Protein AF-A0AB34FB40-F1 (afdb_monomer)

Nearest PDB structures (foldseek):
  7teo-assembly1_Q  TM=1.338E-01  e=1.114E+00  Saccharomyces cerevisiae S288C
  7tej-assembly1_R  TM=1.436E-01  e=2.147E+00  Saccharomyces cerevisiae S288C

Secondary structure (DSSP, 8-state):
------EEESB-SS-EEEEEESSS--PPBTTSTT-S--SB--BTTEE--GGG-GGG--S--SEEEEESSHHHHHHHHH---TTEEEEEEPTTPBPPTTEEEEEEETTEEEEEESS-EEHHHHHHHHHHHHHHH-EEEEHHHHHHHHTS--EE-TTTS-EEEE-TTSPEEEE-HHHHHHHHTTS-----------------SSTTSSSSTTSS--

Foldseek 3Di:
DAQQWPDKDQFAQFKKKAKDQALFFQFAEPVPPPDPDGQAHDDVQKQAQLVVDRVRRGDSAAGKIFHDDDVVLVCLVPPDDPRMKMWIFGHGGGHDCQWMWIDGDDRIIGIHGNHMDGSVVRRVSVSVSSVVGTDIDRSVRCCVCRVVPWDADPPQRKTWDADPVRDIDIGDPVVVVVVCVVPDDDDDDPDPDDDDDDDDDDPPPVVPVVPPDD

Solvent-accessible surface area (backbone atoms only — not comparable to full-atom values): 12799 Å² total; per-residue (Å²): 129,84,54,59,73,74,44,77,36,62,39,33,93,45,46,32,36,28,80,38,68,51,85,63,51,77,77,35,45,53,74,51,88,85,58,98,68,57,25,28,60,46,59,97,60,29,33,68,28,45,80,80,42,76,94,74,36,62,69,61,56,34,50,64,28,27,43,89,48,73,70,45,54,51,44,66,73,68,61,84,63,95,55,41,30,38,36,39,32,49,50,68,44,72,50,57,87,59,37,32,37,32,35,37,54,99,66,41,30,28,48,21,45,53,43,75,40,38,59,68,54,50,25,50,51,52,26,53,48,45,70,74,60,30,52,79,28,47,60,67,58,42,43,42,37,77,70,72,60,36,41,77,42,95,87,76,71,27,31,35,38,74,46,97,87,69,49,77,47,78,45,52,59,73,64,51,53,66,66,47,58,81,61,75,88,80,88,87,81,95,77,87,77,86,80,92,84,85,91,78,87,75,79,70,70,72,67,58,69,79,73,78,78,127

Mean predicted aligned error: 10.18 Å

pLDDT: mean 83.54, std 22.14, range [31.81, 98.75]

Structure (mmCIF, N/CA/C/O backbone):
data_AF-A0AB34FB40-F1
#
_entry.id   AF-A0AB34FB40-F1
#
loop_
_atom_site.group_PDB
_atom_site.id
_atom_site.type_symbol
_atom_site.label_atom_id
_atom_site.label_alt_id
_atom_site.label_comp_id
_atom_site.label_asym_id
_atom_site.label_entity_id
_atom_site.label_seq_id
_atom_site.pdbx_PDB_ins_code
_atom_site.Cartn_x
_atom_site.Cartn_y
_atom_site.Cartn_z
_atom_site.occupancy
_atom_site.B_iso_or_equiv
_atom_site.auth_seq_id
_atom_site.auth_comp_id
_atom_site.auth_asym_id
_atom_site.auth_atom_id
_atom_site.pdbx_PDB_model_num
ATOM 1 N N . MET A 1 1 ? -22.808 10.815 4.811 1.00 45.97 1 MET A N 1
ATOM 2 C CA . MET A 1 1 ? -23.276 9.626 4.068 1.00 45.97 1 MET A CA 1
ATOM 3 C C . MET A 1 1 ? -22.637 8.413 4.722 1.00 45.97 1 MET A C 1
ATOM 5 O O . MET A 1 1 ? -21.447 8.483 4.997 1.00 45.97 1 MET A O 1
ATOM 9 N N . SER A 1 2 ? -23.404 7.374 5.062 1.00 54.94 2 SER A N 1
ATOM 10 C CA . SER A 1 2 ? -22.843 6.130 5.612 1.00 54.94 2 SER A CA 1
ATOM 11 C C . SER A 1 2 ? -21.917 5.511 4.558 1.00 54.94 2 SER A C 1
ATOM 13 O O . SER A 1 2 ? -22.333 5.339 3.412 1.00 54.94 2 SER A O 1
ATOM 15 N N . SER A 1 3 ? -20.649 5.274 4.911 1.00 62.50 3 SER A N 1
ATOM 16 C CA . SER A 1 3 ? -19.718 4.543 4.046 1.00 62.50 3 SER A CA 1
ATOM 17 C C . SER A 1 3 ? -20.267 3.129 3.886 1.00 62.50 3 SER A C 1
ATOM 19 O O . SER A 1 3 ? -20.359 2.391 4.864 1.00 62.50 3 SER A O 1
ATOM 21 N N . ARG A 1 4 ? -20.712 2.771 2.681 1.00 75.12 4 ARG A N 1
ATOM 22 C CA . ARG A 1 4 ? -21.225 1.431 2.389 1.00 75.12 4 ARG A CA 1
ATOM 23 C C . ARG A 1 4 ? -20.051 0.561 1.980 1.00 75.12 4 ARG A C 1
ATOM 25 O O . ARG A 1 4 ? -19.483 0.827 0.941 1.00 75.12 4 ARG A O 1
ATOM 32 N N . MET A 1 5 ? -19.743 -0.484 2.740 1.00 88.88 5 MET A N 1
ATOM 33 C CA . MET A 1 5 ? -18.771 -1.504 2.337 1.00 88.88 5 MET A CA 1
ATOM 34 C C . MET A 1 5 ? -19.267 -2.262 1.092 1.00 88.88 5 MET A C 1
ATOM 36 O O . MET A 1 5 ? -20.357 -2.838 1.114 1.00 88.88 5 MET A O 1
ATOM 40 N N . LEU A 1 6 ? -18.470 -2.267 0.021 1.00 92.94 6 LEU A N 1
ATOM 41 C CA . LEU A 1 6 ? -18.726 -3.009 -1.220 1.00 92.94 6 LEU A CA 1
ATOM 42 C C . LEU A 1 6 ? -18.283 -4.473 -1.127 1.00 92.94 6 LEU A C 1
ATOM 44 O O . LEU A 1 6 ? -18.927 -5.343 -1.708 1.00 92.94 6 LEU A O 1
ATOM 48 N N . GLY A 1 7 ? -17.217 -4.756 -0.376 1.00 94.69 7 GLY A N 1
ATOM 49 C CA . GLY A 1 7 ? -16.679 -6.106 -0.245 1.00 94.69 7 GLY A CA 1
ATOM 50 C C . GLY A 1 7 ? -15.688 -6.254 0.903 1.00 94.69 7 GLY A C 1
ATOM 51 O O . GLY A 1 7 ? -15.153 -5.269 1.413 1.00 94.69 7 GLY A O 1
ATOM 52 N N . ARG A 1 8 ? -15.446 -7.507 1.298 1.00 96.12 8 ARG A N 1
ATOM 53 C CA . ARG A 1 8 ? -14.458 -7.893 2.311 1.00 96.12 8 ARG A CA 1
ATOM 54 C C . ARG A 1 8 ? -13.622 -9.058 1.797 1.00 96.12 8 ARG A C 1
ATOM 56 O O . ARG A 1 8 ? -14.175 -9.982 1.203 1.00 96.12 8 ARG A O 1
ATOM 63 N N . PHE A 1 9 ? -12.323 -9.024 2.053 1.00 98.00 9 PHE A N 1
ATOM 64 C CA . PHE A 1 9 ? -11.376 -9.985 1.502 1.00 98.00 9 PHE A CA 1
ATOM 65 C C . PHE A 1 9 ? -10.353 -10.407 2.559 1.00 98.00 9 PHE A C 1
ATOM 67 O O . PHE A 1 9 ? -9.908 -9.592 3.368 1.00 98.00 9 PHE A O 1
ATOM 74 N N . SER A 1 10 ? -9.973 -11.685 2.523 1.00 98.12 10 SER A N 1
ATOM 75 C CA . SER A 1 10 ? -8.849 -12.264 3.278 1.00 98.12 10 SER A CA 1
ATOM 76 C C . SER A 1 10 ? -7.549 -12.317 2.461 1.00 98.12 10 SER A C 1
ATOM 78 O O . SER A 1 10 ? -6.547 -12.862 2.910 1.00 98.12 10 SER A O 1
ATOM 80 N N . HIS A 1 11 ? -7.565 -11.767 1.248 1.00 98.50 11 HIS A N 1
ATOM 81 C CA . HIS A 1 11 ? -6.418 -11.613 0.357 1.00 98.50 11 HIS A CA 1
ATOM 82 C C . HIS A 1 11 ? -6.581 -10.329 -0.466 1.00 98.50 11 HIS A C 1
ATOM 84 O O . HIS A 1 11 ? -7.681 -9.780 -0.551 1.00 98.50 11 HIS A O 1
ATOM 90 N N . CYS A 1 12 ? -5.509 -9.839 -1.084 1.00 98.44 12 CYS A N 1
ATOM 91 C CA . CYS A 1 12 ? -5.584 -8.706 -2.004 1.00 98.44 12 CYS A CA 1
ATOM 92 C C . CYS A 1 12 ? -6.218 -9.142 -3.342 1.00 98.44 12 CYS A C 1
ATOM 94 O O . CYS A 1 12 ? -5.629 -9.971 -4.031 1.00 98.44 12 CYS A O 1
ATOM 96 N N . PRO A 1 13 ? -7.389 -8.609 -3.745 1.00 98.19 13 PRO A N 1
ATOM 97 C CA . PRO A 1 13 ? -8.064 -9.014 -4.986 1.00 98.19 13 PRO A CA 1
ATOM 98 C C . PRO A 1 13 ? -7.415 -8.429 -6.248 1.00 98.19 13 PRO A C 1
ATOM 100 O O . PRO A 1 13 ? -7.783 -8.783 -7.358 1.00 98.19 13 PRO A O 1
ATOM 103 N N . THR A 1 14 ? -6.501 -7.479 -6.078 1.00 98.31 14 THR A N 1
ATOM 104 C CA . THR A 1 14 ? -5.689 -6.863 -7.127 1.00 98.31 14 THR A CA 1
ATOM 105 C C . THR A 1 14 ? -4.441 -6.271 -6.471 1.00 98.31 14 THR A C 1
ATOM 107 O O . THR A 1 14 ? -4.366 -6.211 -5.239 1.00 98.31 14 THR A O 1
ATOM 110 N N . THR A 1 15 ? -3.471 -5.813 -7.261 1.00 98.56 15 THR A N 1
ATOM 111 C CA . THR A 1 15 ? -2.315 -5.087 -6.725 1.00 98.56 15 THR A CA 1
ATOM 112 C C . THR A 1 15 ? -2.772 -3.751 -6.146 1.00 98.56 15 THR A C 1
ATOM 114 O O . THR A 1 15 ? -3.381 -2.934 -6.840 1.00 98.56 15 THR A O 1
ATOM 117 N N . LEU A 1 16 ? -2.467 -3.515 -4.872 1.00 98.75 16 LEU A N 1
ATOM 118 C CA . LEU A 1 16 ? -2.896 -2.327 -4.141 1.00 98.75 16 LEU A CA 1
ATOM 119 C C . LEU A 1 16 ? -1.704 -1.527 -3.629 1.00 98.75 16 LEU A C 1
ATOM 121 O O . LEU A 1 16 ? -0.726 -2.074 -3.128 1.00 98.75 16 LEU A O 1
ATOM 125 N N . PHE A 1 17 ? -1.828 -0.208 -3.686 1.00 98.62 17 PHE A N 1
ATOM 126 C CA . PHE A 1 17 ? -0.795 0.735 -3.303 1.00 98.62 17 PHE A CA 1
ATOM 127 C C . PHE A 1 17 ? -1.200 1.545 -2.079 1.00 98.62 17 PHE A C 1
ATOM 129 O O . PHE A 1 17 ? -2.326 2.037 -1.981 1.00 98.62 17 PHE A O 1
ATOM 136 N N . ARG A 1 18 ? -0.255 1.731 -1.159 1.00 98.00 18 ARG A N 1
ATOM 137 C CA . ARG A 1 18 ? -0.381 2.623 -0.006 1.00 98.00 18 ARG A CA 1
ATOM 138 C C . ARG A 1 18 ? 0.733 3.654 -0.017 1.00 98.00 18 ARG A C 1
ATOM 140 O O . ARG A 1 18 ? 1.906 3.298 -0.043 1.00 98.00 18 ARG A O 1
ATOM 147 N N . LEU A 1 19 ? 0.364 4.923 0.111 1.00 97.31 19 LEU A N 1
ATOM 148 C CA . LEU A 1 19 ? 1.321 5.995 0.363 1.00 97.31 19 LEU A CA 1
ATOM 149 C C . LEU A 1 19 ? 1.583 6.108 1.864 1.00 97.31 19 LEU A C 1
ATOM 151 O O . LEU A 1 19 ? 0.656 6.032 2.677 1.00 97.31 19 LEU A O 1
ATOM 155 N N . ASN A 1 20 ? 2.841 6.308 2.237 1.00 95.44 20 ASN A N 1
ATOM 156 C CA . ASN A 1 20 ? 3.232 6.513 3.624 1.00 95.44 20 ASN A CA 1
ATOM 157 C C . ASN A 1 20 ? 4.452 7.439 3.709 1.00 95.44 20 ASN A C 1
ATOM 159 O O . ASN A 1 20 ? 5.321 7.387 2.848 1.00 95.44 20 ASN A O 1
ATOM 163 N N . ASN A 1 21 ? 4.538 8.249 4.767 1.00 93.56 21 ASN A N 1
ATOM 164 C CA . ASN A 1 21 ? 5.764 8.984 5.089 1.00 93.56 21 ASN A CA 1
ATOM 165 C C . ASN A 1 21 ? 6.642 8.121 5.997 1.00 93.56 21 ASN A C 1
ATOM 167 O O . ASN A 1 21 ? 6.263 7.821 7.135 1.00 93.56 21 ASN A O 1
ATOM 171 N N . GLY A 1 22 ? 7.803 7.718 5.485 1.00 94.44 22 GLY A N 1
ATOM 172 C CA . GLY A 1 22 ? 8.699 6.774 6.139 1.00 94.44 22 GLY A CA 1
ATOM 173 C C . GLY A 1 22 ? 8.191 5.328 6.113 1.00 94.44 22 GLY A C 1
ATOM 174 O O . GLY A 1 22 ? 7.172 4.990 5.508 1.00 94.44 22 GLY A O 1
ATOM 175 N N . THR A 1 23 ? 8.929 4.435 6.768 1.00 95.69 23 THR A N 1
ATOM 176 C CA . THR A 1 23 ? 8.693 2.983 6.681 1.00 95.69 23 THR A CA 1
ATOM 177 C C . THR A 1 23 ? 7.651 2.454 7.660 1.00 95.69 23 THR A C 1
ATOM 179 O O . THR A 1 23 ? 7.044 1.419 7.408 1.00 95.69 23 THR A O 1
ATOM 182 N N . LYS A 1 24 ? 7.428 3.150 8.778 1.00 97.00 24 LYS A N 1
ATOM 183 C CA . LYS A 1 24 ? 6.466 2.735 9.806 1.00 97.00 24 LYS A CA 1
ATOM 184 C C . LYS A 1 24 ? 5.078 3.260 9.475 1.00 97.00 24 LYS A C 1
ATOM 186 O O . LYS A 1 24 ? 4.908 4.463 9.257 1.00 97.00 24 LYS A O 1
ATOM 191 N N . ILE A 1 25 ? 4.079 2.387 9.514 1.00 96.94 25 ILE A N 1
ATOM 192 C CA . ILE A 1 25 ? 2.685 2.795 9.363 1.00 96.94 2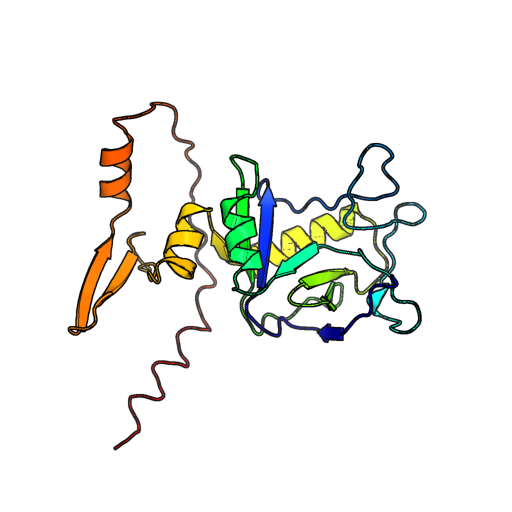5 ILE A CA 1
ATOM 193 C C . ILE A 1 25 ? 2.224 3.475 10.654 1.00 96.94 25 ILE A C 1
ATOM 195 O O . ILE A 1 25 ? 2.387 2.941 11.750 1.00 96.94 25 ILE A O 1
ATOM 199 N N . LYS A 1 26 ? 1.672 4.686 10.521 1.00 95.56 26 LYS A N 1
ATOM 200 C CA . LYS A 1 26 ? 1.139 5.479 11.637 1.00 95.56 26 LYS A CA 1
ATOM 201 C C . LYS A 1 26 ? -0.254 5.987 11.296 1.00 95.56 26 LYS A C 1
ATOM 203 O O . LYS A 1 26 ? -0.404 7.044 10.685 1.00 95.56 26 LYS A O 1
ATOM 208 N N . LEU A 1 27 ? -1.263 5.230 11.700 1.00 95.38 27 LEU A N 1
ATOM 209 C CA . LEU A 1 27 ? -2.658 5.625 11.603 1.00 95.38 27 LEU A CA 1
ATOM 210 C C . LEU A 1 27 ? -2.971 6.762 12.575 1.00 95.38 27 LEU A C 1
ATOM 212 O O . LEU A 1 27 ? -2.469 6.821 13.701 1.00 95.38 27 LEU A O 1
ATOM 216 N N . ARG A 1 28 ? -3.818 7.674 12.112 1.00 94.06 28 ARG A N 1
ATOM 217 C CA . ARG A 1 28 ? -4.333 8.814 12.862 1.00 94.06 28 ARG A CA 1
ATOM 218 C C . ARG A 1 28 ? -5.620 8.406 13.553 1.00 94.06 28 ARG A C 1
ATOM 220 O O . ARG A 1 28 ? -6.591 8.060 12.887 1.00 94.06 28 ARG A O 1
ATOM 227 N N . ASP A 1 29 ? -5.628 8.482 14.871 1.00 94.38 29 ASP A N 1
ATOM 228 C CA . ASP A 1 29 ? -6.824 8.232 15.665 1.00 94.38 29 ASP A CA 1
ATOM 229 C C . ASP A 1 29 ? -7.641 9.517 15.840 1.00 94.38 29 ASP A C 1
ATOM 231 O O . ASP A 1 29 ? -7.090 10.548 16.230 1.00 94.38 29 ASP A O 1
ATOM 235 N N . LEU A 1 30 ? -8.948 9.447 15.582 1.00 92.44 30 LEU A N 1
ATOM 236 C CA . LEU A 1 30 ? -9.890 10.542 15.817 1.00 92.44 30 LEU A CA 1
ATOM 237 C C . LEU A 1 30 ? -9.912 10.987 17.284 1.00 92.44 30 LEU A C 1
ATOM 239 O O . LEU A 1 30 ? -10.081 12.173 17.564 1.00 92.44 30 LEU A O 1
ATOM 243 N N . ALA A 1 31 ? -9.719 10.060 18.228 1.00 88.62 31 ALA A N 1
ATOM 244 C CA . ALA A 1 31 ? -9.704 10.391 19.652 1.00 88.62 31 ALA A CA 1
ATOM 245 C C . ALA A 1 31 ? -8.538 11.334 20.027 1.00 88.62 31 ALA A C 1
ATOM 247 O O . ALA A 1 31 ? -8.599 12.043 21.038 1.00 88.62 31 ALA A O 1
ATOM 248 N N . ALA A 1 32 ? -7.487 11.405 19.200 1.00 85.06 32 ALA A N 1
ATOM 249 C CA . ALA A 1 32 ? -6.408 12.366 19.365 1.00 85.06 32 ALA A CA 1
ATOM 250 C C . ALA A 1 32 ? -6.851 13.755 18.863 1.00 85.06 32 ALA A C 1
ATOM 252 O O . ALA A 1 32 ? -6.841 14.038 17.667 1.00 85.06 32 ALA A O 1
ATOM 253 N N . LYS A 1 33 ? -7.189 14.651 19.802 1.00 67.12 33 LYS A N 1
ATOM 254 C CA . LYS A 1 33 ? -7.816 15.986 19.624 1.00 67.12 33 LYS A CA 1
ATOM 255 C C . LYS A 1 33 ? -7.149 16.988 18.652 1.00 67.12 33 LYS A C 1
ATOM 257 O O . LYS A 1 33 ? -7.616 18.115 18.543 1.00 67.12 33 LYS A O 1
ATOM 262 N N . ALA A 1 34 ? -6.064 16.635 17.968 1.00 70.50 34 ALA A N 1
ATOM 263 C CA . ALA A 1 34 ? -5.216 17.567 17.222 1.00 70.50 34 ALA A CA 1
ATOM 264 C C . ALA A 1 34 ? -5.338 17.485 15.688 1.00 70.50 34 ALA A C 1
ATOM 266 O O . ALA A 1 34 ? -4.573 18.159 14.997 1.00 70.50 34 ALA A O 1
ATOM 267 N N . ARG A 1 35 ? -6.218 16.647 15.116 1.00 69.94 35 ARG A N 1
ATOM 268 C CA . ARG A 1 35 ? -6.241 16.416 13.657 1.00 69.94 35 ARG A CA 1
ATOM 269 C C . ARG A 1 35 ? -7.642 16.520 13.062 1.00 69.94 35 ARG A C 1
ATOM 271 O O . ARG A 1 35 ? -8.574 15.889 13.536 1.00 69.94 35 ARG A O 1
ATOM 278 N N . SER A 1 36 ? -7.756 17.275 11.968 1.00 76.75 36 SER A N 1
ATOM 279 C CA . SER A 1 36 ? -8.979 17.388 11.157 1.00 76.75 36 SER A CA 1
ATOM 280 C C . SER A 1 36 ? -9.243 16.160 10.276 1.00 76.75 36 SER A C 1
ATOM 282 O O . SER A 1 36 ? -10.322 16.027 9.710 1.00 76.75 36 SER A O 1
ATOM 284 N N . SER A 1 37 ? -8.263 15.263 10.148 1.00 87.69 37 SER A N 1
ATOM 285 C CA . SER A 1 37 ? -8.347 14.028 9.367 1.00 87.69 37 SER A CA 1
ATOM 286 C C . SER A 1 37 ? -7.797 12.851 10.167 1.00 87.69 37 SER A C 1
ATOM 288 O O . SER A 1 37 ? -6.785 12.975 10.865 1.00 87.69 37 SER A O 1
ATOM 290 N N . TYR A 1 38 ? -8.471 11.713 10.049 1.00 92.81 38 TYR A N 1
ATOM 291 C CA . TYR A 1 38 ? -8.212 10.502 10.817 1.00 92.81 38 TYR A CA 1
ATOM 292 C C . TYR A 1 38 ? -8.368 9.263 9.928 1.00 92.81 38 TYR A C 1
ATOM 294 O O . TYR A 1 38 ? -9.029 9.317 8.893 1.00 92.81 38 TYR A O 1
ATOM 302 N N . ASP A 1 39 ? -7.731 8.167 10.330 1.00 94.75 39 ASP A N 1
ATOM 303 C CA . ASP A 1 39 ? -7.757 6.874 9.637 1.00 94.75 39 ASP A CA 1
ATOM 304 C C . ASP A 1 39 ? -8.554 5.826 10.430 1.00 94.75 39 ASP A C 1
ATOM 306 O O . ASP A 1 39 ? -9.114 4.894 9.856 1.00 94.75 39 ASP A O 1
ATOM 310 N N . VAL A 1 40 ? -8.609 5.980 11.757 1.00 95.56 40 VAL A N 1
ATOM 311 C CA . VAL A 1 40 ? -9.338 5.106 12.683 1.00 95.56 40 VAL A CA 1
ATOM 312 C C . VAL A 1 40 ? -10.049 5.929 13.748 1.00 95.56 40 VAL A C 1
ATOM 314 O O . VAL A 1 40 ? -9.663 7.059 14.049 1.00 95.56 40 VAL A O 1
ATOM 317 N N . GLN A 1 41 ? -11.073 5.334 14.346 1.00 94.06 41 GLN A N 1
ATOM 318 C CA . GLN A 1 41 ? -11.733 5.856 15.534 1.00 94.06 41 GLN A CA 1
ATOM 319 C C . GLN A 1 41 ? -11.637 4.794 16.619 1.00 94.06 41 GLN A C 1
ATOM 321 O O . GLN A 1 41 ? -12.303 3.760 16.515 1.00 94.06 41 GLN A O 1
ATOM 326 N N . SER A 1 42 ? -10.797 5.043 17.624 1.00 94.38 42 SER A N 1
ATOM 327 C CA . SER A 1 42 ? -10.700 4.154 18.774 1.00 94.38 42 SER A CA 1
ATOM 328 C C . SER A 1 42 ? -11.755 4.469 19.837 1.00 94.38 42 SER A C 1
ATOM 330 O O . SER A 1 42 ? -12.177 5.613 20.019 1.00 94.38 42 SER A O 1
ATOM 332 N N . GLU A 1 43 ? -12.161 3.434 20.563 1.00 93.94 43 GLU A N 1
ATOM 333 C CA . GLU A 1 43 ? -12.996 3.510 21.755 1.00 93.94 43 GLU A CA 1
ATOM 334 C C . GLU A 1 43 ? -12.153 3.013 22.927 1.00 93.94 43 GLU A C 1
ATOM 336 O O . GLU A 1 43 ? -1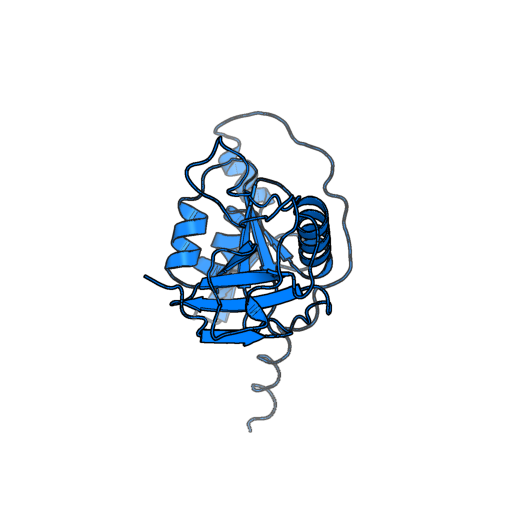1.680 1.877 22.928 1.00 93.94 43 GLU A O 1
ATOM 341 N N . ASN A 1 44 ? -11.885 3.885 23.903 1.00 92.06 44 ASN A N 1
ATOM 342 C CA . ASN A 1 44 ? -10.980 3.589 25.022 1.00 92.06 44 ASN A CA 1
ATOM 343 C C . ASN A 1 44 ? -9.584 3.098 24.571 1.00 92.06 44 ASN A C 1
ATOM 345 O O . ASN A 1 44 ? -8.978 2.242 25.212 1.00 92.06 44 ASN A O 1
ATOM 349 N N . GLY A 1 45 ? -9.072 3.631 23.453 1.00 91.25 45 GLY A N 1
ATOM 350 C CA . GLY A 1 45 ? -7.766 3.267 22.888 1.00 91.25 45 GLY A CA 1
ATOM 351 C C . GLY A 1 45 ? -7.756 1.980 22.053 1.00 91.25 45 GLY A C 1
ATOM 352 O O . GLY A 1 45 ? -6.695 1.585 21.559 1.00 91.25 45 GLY A O 1
ATOM 353 N N . LEU A 1 46 ? -8.915 1.343 21.867 1.00 96.94 46 LEU A N 1
ATOM 354 C CA . LEU A 1 46 ? -9.082 0.109 21.103 1.00 96.94 46 LEU A CA 1
ATOM 355 C C . LEU A 1 46 ? -9.807 0.376 19.785 1.00 96.94 46 LEU A C 1
ATOM 357 O O . LEU A 1 46 ? -10.802 1.094 19.739 1.00 96.94 46 LEU A O 1
ATOM 361 N N . VAL A 1 47 ? -9.317 -0.217 18.703 1.00 97.31 47 VAL A N 1
ATOM 362 C CA . VAL A 1 47 ? -9.969 -0.199 17.393 1.00 97.31 47 VAL A CA 1
ATOM 363 C C . VAL A 1 47 ? -10.801 -1.467 17.260 1.00 97.31 47 VAL A C 1
ATOM 365 O O . VAL A 1 47 ? -10.285 -2.579 17.392 1.00 97.31 47 VAL A O 1
ATOM 368 N N . LEU A 1 48 ? -12.098 -1.295 17.013 1.00 97.38 48 LEU A N 1
ATOM 369 C CA . LEU A 1 48 ? -13.032 -2.400 16.823 1.00 97.38 48 LEU A CA 1
ATOM 370 C C . LEU A 1 48 ? -12.991 -2.912 15.370 1.00 97.38 48 LEU A C 1
ATOM 372 O O . LEU A 1 48 ? -12.807 -2.116 14.441 1.00 97.38 48 LEU A O 1
ATOM 376 N N . PRO A 1 49 ? -13.220 -4.216 15.131 1.00 97.00 49 PRO A N 1
ATOM 377 C CA . PRO A 1 49 ? -13.227 -4.798 13.791 1.00 97.00 49 PRO A CA 1
ATOM 378 C C . PRO A 1 49 ? -14.569 -4.545 13.081 1.00 97.00 49 PRO A C 1
ATOM 380 O O . PRO A 1 49 ? -15.367 -5.452 12.839 1.00 97.00 49 PRO A O 1
ATOM 383 N N . LYS A 1 50 ? -14.845 -3.275 12.757 1.00 95.44 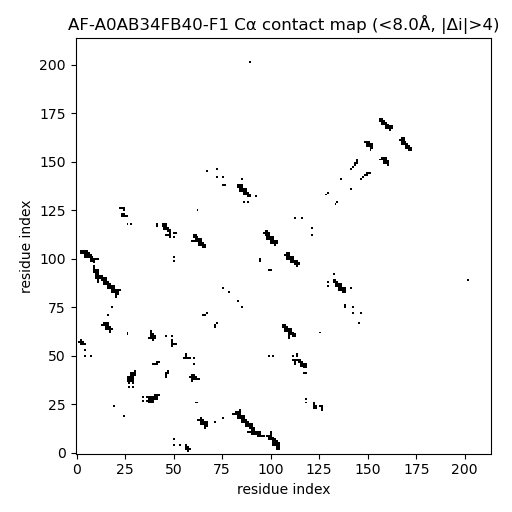50 LYS A N 1
ATOM 384 C CA . LYS A 1 50 ? -16.148 -2.808 12.241 1.00 95.44 50 LYS A CA 1
ATOM 385 C C . LYS A 1 50 ? -16.589 -3.525 10.958 1.00 95.44 50 LYS A C 1
ATOM 387 O O . LYS A 1 50 ? -17.784 -3.680 10.725 1.00 95.44 50 LYS A O 1
ATOM 392 N N . ALA A 1 51 ? -15.638 -3.993 10.150 1.00 95.00 51 ALA A N 1
ATOM 393 C CA . ALA A 1 51 ? -15.877 -4.720 8.903 1.00 95.00 51 ALA A CA 1
ATOM 394 C C . ALA A 1 51 ? -16.549 -6.095 9.080 1.00 95.00 51 ALA A C 1
ATOM 396 O O . ALA A 1 51 ? -17.084 -6.648 8.118 1.00 95.00 51 ALA A O 1
ATOM 397 N N . LEU A 1 52 ? -16.547 -6.660 10.294 1.00 94.62 52 LEU A N 1
ATOM 398 C CA . LEU A 1 52 ? -17.170 -7.962 10.548 1.00 94.62 52 LEU A CA 1
ATOM 399 C C . LEU A 1 52 ? -18.699 -7.917 10.485 1.00 94.62 52 LEU A C 1
ATOM 401 O O . LEU A 1 52 ? -19.315 -8.938 10.179 1.00 94.62 52 LEU A O 1
ATOM 405 N N . ASN A 1 53 ? -19.306 -6.751 10.728 1.00 92.25 53 ASN A N 1
ATOM 406 C CA . ASN A 1 53 ? -20.749 -6.560 10.640 1.00 92.25 53 ASN A CA 1
ATOM 407 C C . ASN A 1 53 ? -21.098 -5.509 9.568 1.00 92.25 53 ASN A C 1
ATOM 409 O O . ASN A 1 53 ? -21.076 -4.309 9.851 1.00 92.25 53 ASN A O 1
ATOM 413 N N . PRO A 1 54 ? -21.473 -5.941 8.348 1.00 88.00 54 PRO A N 1
ATOM 414 C CA . PRO A 1 54 ? -21.821 -5.032 7.258 1.00 88.00 54 PRO A CA 1
ATOM 415 C C . PRO A 1 54 ? -22.987 -4.088 7.574 1.00 88.00 54 PRO A C 1
ATOM 417 O O . PRO A 1 54 ? -23.029 -2.984 7.040 1.00 88.00 54 PRO A O 1
ATOM 420 N N . LEU A 1 55 ? -23.927 -4.499 8.436 1.00 88.44 55 LEU A N 1
ATOM 421 C CA . LEU A 1 55 ? -25.115 -3.704 8.773 1.00 88.44 55 LEU A CA 1
ATOM 422 C C . LEU A 1 55 ? -24.783 -2.495 9.652 1.00 88.44 55 LEU A C 1
ATOM 424 O O . LEU A 1 55 ? -25.520 -1.513 9.655 1.00 88.44 55 LEU A O 1
ATOM 428 N N . THR A 1 56 ? -23.683 -2.571 10.398 1.00 89.25 56 THR A N 1
ATOM 429 C CA . THR A 1 56 ? -23.225 -1.517 11.312 1.00 89.2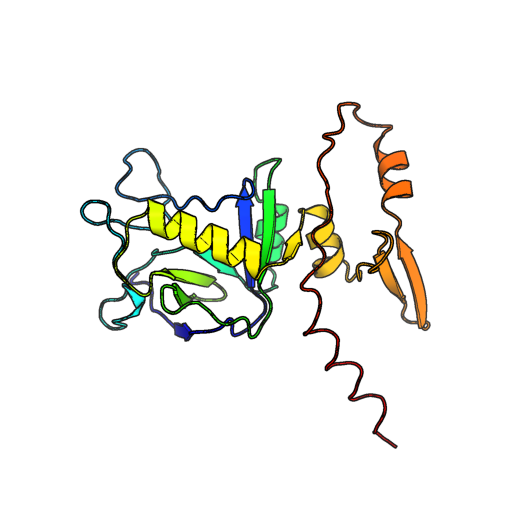5 56 THR A CA 1
ATOM 430 C C . THR A 1 56 ? -21.906 -0.901 10.859 1.00 89.25 56 THR A C 1
ATOM 432 O O . THR A 1 56 ? -21.263 -0.188 11.630 1.00 89.25 56 THR A O 1
ATOM 435 N N . TYR A 1 57 ? -21.460 -1.208 9.639 1.00 92.19 57 TYR A N 1
ATOM 436 C CA . TYR A 1 57 ? -20.179 -0.739 9.140 1.00 92.19 57 TYR A CA 1
ATOM 437 C C . TYR A 1 57 ? -20.161 0.790 9.033 1.00 92.19 57 TYR A C 1
ATOM 439 O O . TYR A 1 57 ? -21.060 1.410 8.463 1.00 92.19 57 TYR A O 1
ATOM 447 N N . SER A 1 58 ? -19.108 1.395 9.577 1.00 89.69 58 SER A N 1
ATOM 448 C CA . SER A 1 58 ? -18.853 2.827 9.474 1.00 89.69 58 SER A CA 1
ATOM 449 C C . SER A 1 58 ? -17.347 3.076 9.476 1.00 89.69 58 SER A C 1
ATOM 451 O O . SER A 1 58 ? -16.674 2.848 10.486 1.00 89.69 58 SER A O 1
ATOM 453 N N . GLY A 1 59 ? -16.826 3.512 8.328 1.00 86.62 59 GLY A N 1
ATOM 454 C CA . GLY A 1 59 ? -15.434 3.927 8.157 1.00 86.62 59 GLY A CA 1
ATOM 455 C C . GLY A 1 59 ? -15.199 5.412 8.487 1.00 86.62 59 GLY A C 1
ATOM 456 O O . GLY A 1 59 ? -16.162 6.152 8.709 1.00 86.62 59 GLY A O 1
ATOM 457 N N . PRO A 1 60 ? -13.933 5.871 8.482 1.00 91.50 60 PRO A N 1
ATOM 458 C CA . PRO A 1 60 ? -12.721 5.090 8.215 1.00 91.50 60 PRO A CA 1
ATOM 459 C C . PRO A 1 60 ? -12.312 4.218 9.417 1.00 91.50 60 PRO A C 1
ATOM 461 O O . PRO A 1 60 ? -12.601 4.546 10.571 1.00 91.50 60 PRO A O 1
ATOM 464 N N . ASN A 1 61 ? -11.667 3.078 9.150 1.00 95.81 61 ASN A N 1
ATOM 465 C CA . ASN A 1 61 ? -11.247 2.133 10.192 1.00 95.81 61 ASN A CA 1
ATOM 466 C C . ASN A 1 61 ? -9.941 1.390 9.850 1.00 95.81 61 ASN A C 1
ATOM 468 O O . ASN A 1 61 ? -9.759 0.238 10.238 1.00 95.81 61 ASN A O 1
ATOM 472 N N . GLY A 1 62 ? -9.024 2.028 9.117 1.00 96.56 62 GLY A N 1
ATOM 473 C CA . GLY A 1 62 ? -7.758 1.390 8.768 1.00 96.56 62 GLY A CA 1
ATOM 474 C C . GLY A 1 62 ? -6.905 2.124 7.741 1.00 96.56 62 GLY A C 1
ATOM 475 O O . GLY A 1 62 ? -7.107 3.295 7.421 1.00 96.56 62 GLY A O 1
ATOM 476 N N . ALA A 1 63 ? -5.913 1.408 7.224 1.00 97.75 63 ALA A N 1
ATOM 477 C CA . ALA A 1 63 ? -4.941 1.915 6.272 1.00 97.75 63 ALA A CA 1
ATOM 478 C C . ALA A 1 63 ? -5.530 2.002 4.857 1.00 97.75 63 ALA A C 1
ATOM 480 O O . ALA A 1 63 ? -5.740 0.979 4.216 1.00 97.75 63 ALA A O 1
ATOM 481 N N . SER A 1 64 ? -5.730 3.224 4.353 1.00 97.44 64 SER A N 1
ATOM 482 C CA . SER A 1 64 ? -6.087 3.482 2.950 1.00 97.44 64 SER A CA 1
ATOM 483 C C . SER A 1 64 ? -5.103 2.830 1.969 1.00 97.44 64 SER A C 1
ATOM 485 O O . SER A 1 64 ? -3.881 2.915 2.161 1.00 97.44 64 SER A O 1
ATOM 487 N N . MET A 1 65 ? -5.664 2.201 0.938 1.00 98.38 65 MET A N 1
ATOM 488 C CA . MET A 1 65 ? -4.991 1.571 -0.193 1.00 98.38 65 MET A CA 1
ATOM 489 C C . MET A 1 65 ? -5.808 1.798 -1.472 1.00 98.38 65 MET A C 1
ATOM 491 O O . MET A 1 65 ? -7.032 1.935 -1.412 1.00 98.38 65 MET A O 1
ATOM 495 N N . ARG A 1 66 ? -5.158 1.821 -2.637 1.00 98.44 66 ARG A N 1
ATOM 496 C CA . ARG A 1 66 ? -5.828 1.977 -3.940 1.00 98.44 66 ARG A CA 1
ATOM 497 C C . ARG A 1 66 ? -5.160 1.131 -5.020 1.00 98.44 66 ARG A C 1
ATOM 499 O O . ARG A 1 66 ? -3.943 0.977 -4.971 1.00 98.44 66 ARG A O 1
ATOM 506 N N . PRO A 1 67 ? -5.907 0.598 -5.996 1.00 98.44 67 PRO A N 1
ATOM 507 C CA . PRO A 1 67 ? -5.310 -0.036 -7.162 1.00 98.44 67 PRO A CA 1
ATOM 508 C C . PRO A 1 67 ? -4.603 1.000 -8.044 1.00 98.44 67 PRO A C 1
ATOM 510 O O . PRO A 1 67 ? -4.719 2.210 -7.829 1.00 98.44 67 PRO A O 1
ATOM 513 N N . LEU A 1 68 ? -3.877 0.530 -9.059 1.00 97.88 68 LEU A N 1
ATOM 514 C CA . LEU A 1 68 ? -3.360 1.414 -10.102 1.00 97.88 68 LEU A CA 1
ATOM 515 C C . LEU A 1 68 ? -4.525 2.113 -10.822 1.00 97.88 68 LEU A C 1
ATOM 517 O O . LEU A 1 68 ? -5.501 1.472 -11.207 1.00 97.88 68 LEU A O 1
ATOM 521 N N . GLY A 1 69 ? -4.423 3.427 -11.008 1.00 96.88 69 GLY A N 1
ATOM 522 C CA . GLY A 1 69 ? -5.446 4.232 -11.668 1.00 96.88 69 GLY A CA 1
ATOM 523 C C . GLY A 1 69 ? -5.212 5.724 -11.466 1.00 96.88 69 GLY A C 1
ATOM 524 O O . GLY A 1 69 ? -4.303 6.124 -10.739 1.00 96.88 69 GLY A O 1
ATOM 525 N N . GLU A 1 70 ? -6.053 6.553 -12.083 1.00 97.31 70 GLU A N 1
ATOM 526 C CA . GLU A 1 70 ? -5.895 8.014 -12.087 1.00 97.31 70 GLU A CA 1
ATOM 527 C C . GLU A 1 70 ? -5.780 8.601 -10.672 1.00 97.31 70 GLU A C 1
ATOM 529 O O . GLU A 1 70 ? -4.861 9.372 -10.392 1.00 97.31 70 GLU A O 1
ATOM 534 N N . THR A 1 71 ? -6.653 8.192 -9.744 1.00 97.00 71 THR A N 1
ATOM 535 C CA . THR A 1 71 ? -6.609 8.675 -8.357 1.00 97.00 71 THR A CA 1
ATOM 536 C C . THR A 1 71 ? -5.288 8.330 -7.678 1.00 97.00 71 THR A C 1
ATOM 538 O O . THR A 1 71 ? -4.700 9.176 -7.008 1.00 97.00 71 THR A O 1
ATOM 541 N N . GLN A 1 72 ? -4.807 7.098 -7.850 1.00 97.69 72 GLN A N 1
ATOM 542 C CA . GLN A 1 72 ? -3.554 6.648 -7.255 1.00 97.69 72 GLN A CA 1
ATOM 543 C C . GLN A 1 72 ? -2.359 7.404 -7.846 1.00 97.69 72 GLN A C 1
ATOM 545 O O . GLN A 1 72 ? -1.522 7.896 -7.091 1.00 97.69 72 GLN A O 1
ATOM 550 N N . THR A 1 73 ? -2.315 7.582 -9.168 1.00 97.62 73 THR A N 1
ATOM 551 C CA . THR A 1 73 ? -1.280 8.376 -9.848 1.00 97.62 73 THR A CA 1
ATOM 552 C C . THR A 1 73 ? -1.278 9.823 -9.353 1.00 97.62 73 THR A C 1
ATOM 554 O O . THR A 1 73 ? -0.232 10.365 -8.992 1.00 97.62 73 THR A O 1
ATOM 557 N N . ASN A 1 74 ? -2.454 10.446 -9.254 1.00 97.38 74 ASN A N 1
ATOM 558 C CA . ASN A 1 74 ? -2.593 11.813 -8.758 1.00 97.38 74 ASN A CA 1
ATOM 559 C C . ASN A 1 74 ? -2.159 11.941 -7.294 1.00 97.38 74 ASN A C 1
ATOM 561 O O . ASN A 1 74 ? -1.507 12.923 -6.933 1.00 97.38 74 ASN A O 1
ATOM 565 N N . LEU A 1 75 ? -2.460 10.949 -6.451 1.00 96.44 75 LEU A N 1
ATOM 566 C CA . LEU A 1 75 ? -1.959 10.900 -5.079 1.00 96.44 75 LEU A CA 1
ATOM 567 C C . LEU A 1 75 ? -0.435 10.813 -5.057 1.00 96.44 75 LEU A C 1
ATOM 569 O O . LEU A 1 75 ? 0.183 11.644 -4.404 1.00 96.44 75 LEU A O 1
ATOM 573 N N . VAL A 1 76 ? 0.185 9.892 -5.801 1.00 96.75 76 VAL A N 1
ATOM 574 C CA . VAL A 1 76 ? 1.654 9.761 -5.848 1.00 96.75 76 VAL A CA 1
ATOM 575 C C . VAL A 1 76 ? 2.320 11.063 -6.291 1.00 96.75 76 VAL A C 1
ATOM 577 O O . VAL A 1 76 ? 3.324 11.457 -5.705 1.00 96.75 76 VAL A O 1
ATOM 580 N N . LYS A 1 77 ? 1.741 11.783 -7.258 1.00 95.06 77 LYS A N 1
ATOM 581 C CA . LYS A 1 77 ? 2.270 13.065 -7.749 1.00 95.06 77 LYS A CA 1
ATOM 582 C C . LYS A 1 77 ? 2.079 14.226 -6.776 1.00 95.06 77 LYS A C 1
ATOM 584 O O . LYS A 1 77 ? 2.962 15.070 -6.665 1.00 95.06 77 LYS A O 1
ATOM 589 N N . SER A 1 78 ? 0.955 14.279 -6.065 1.00 95.12 78 SER A N 1
ATOM 590 C CA . SER A 1 78 ? 0.591 15.424 -5.214 1.00 95.12 78 SER A CA 1
ATOM 591 C C . SER A 1 78 ? 0.934 15.252 -3.732 1.00 95.12 78 SER A C 1
ATOM 593 O O . SER A 1 78 ? 0.907 16.232 -2.982 1.00 95.12 78 SER A O 1
ATOM 595 N N . PHE A 1 79 ? 1.251 14.030 -3.288 1.00 92.44 79 PHE A N 1
ATOM 596 C CA . PHE A 1 79 ? 1.534 13.753 -1.883 1.00 92.44 79 PHE A CA 1
ATOM 597 C C . PHE A 1 79 ? 2.723 14.578 -1.391 1.00 92.44 79 PHE A C 1
ATOM 599 O O . PHE A 1 79 ? 3.714 14.739 -2.103 1.00 92.44 79 PHE A O 1
ATOM 606 N N . LYS A 1 80 ? 2.635 15.097 -0.166 1.00 90.00 80 LYS A N 1
ATOM 607 C CA . LYS A 1 80 ? 3.664 15.957 0.431 1.00 90.00 80 LYS A CA 1
ATOM 608 C C . LYS A 1 80 ? 4.528 15.174 1.416 1.00 90.00 80 LYS A C 1
ATOM 610 O O . LYS A 1 80 ? 4.000 14.397 2.213 1.00 90.00 80 LYS A O 1
ATOM 615 N N . GLY A 1 81 ? 5.823 15.463 1.410 1.00 87.06 81 GLY A N 1
ATOM 616 C CA . GLY A 1 81 ? 6.820 14.832 2.269 1.00 87.06 81 GLY A CA 1
ATOM 617 C C . GLY A 1 81 ? 7.968 14.275 1.439 1.00 87.06 81 GLY A C 1
ATOM 618 O O . GLY A 1 81 ? 7.727 13.617 0.426 1.00 87.06 81 GLY A O 1
ATOM 619 N N . ASP A 1 82 ? 9.189 14.553 1.883 1.00 83.81 82 ASP A N 1
ATOM 620 C CA . ASP A 1 82 ? 10.412 14.141 1.187 1.00 83.81 82 ASP A CA 1
ATOM 621 C C . ASP A 1 82 ? 10.693 12.642 1.398 1.00 83.81 82 ASP A C 1
ATOM 623 O O . ASP A 1 82 ? 11.191 11.968 0.505 1.00 83.81 82 ASP A O 1
ATOM 627 N N 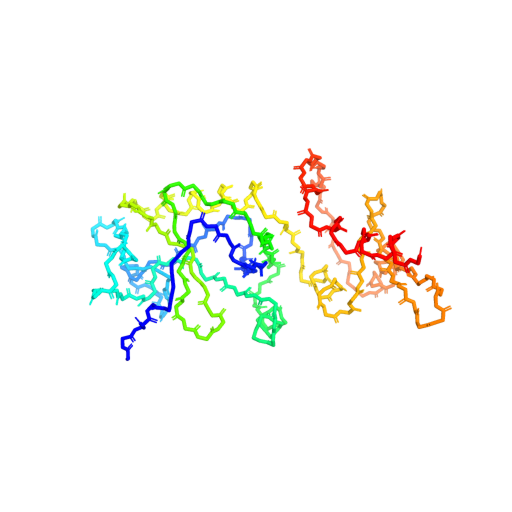. ASP A 1 83 ? 10.225 12.083 2.521 1.00 89.31 83 ASP A N 1
ATOM 628 C CA . ASP A 1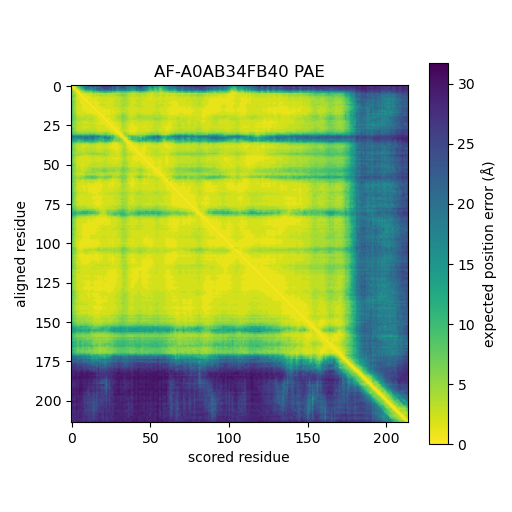 83 ? 10.325 10.655 2.861 1.00 89.31 83 ASP A CA 1
ATOM 629 C C . ASP A 1 83 ? 9.121 9.827 2.371 1.00 89.31 83 ASP A C 1
ATOM 631 O O . ASP A 1 83 ? 8.757 8.808 2.976 1.00 89.31 83 ASP A O 1
ATOM 635 N N . MET A 1 84 ? 8.422 10.293 1.332 1.00 94.50 84 MET A N 1
ATOM 636 C CA . MET A 1 84 ? 7.245 9.595 0.821 1.00 94.50 84 MET A CA 1
ATOM 637 C C . MET A 1 84 ? 7.650 8.291 0.132 1.00 94.50 84 MET A C 1
ATOM 639 O O . MET A 1 84 ? 8.474 8.265 -0.781 1.00 94.50 84 MET A O 1
ATOM 643 N N . LEU A 1 85 ? 7.007 7.209 0.556 1.00 97.06 85 LEU A N 1
ATOM 644 C CA . LEU A 1 85 ? 7.146 5.878 -0.008 1.00 97.06 85 LEU A CA 1
ATOM 645 C C . LEU A 1 85 ? 5.795 5.382 -0.512 1.00 97.06 85 LEU A C 1
ATOM 647 O O . LEU A 1 85 ? 4.750 5.639 0.097 1.00 97.06 85 LEU A O 1
ATOM 651 N N . VAL A 1 86 ? 5.838 4.595 -1.583 1.00 97.94 86 VAL A N 1
ATOM 652 C CA . VAL A 1 86 ? 4.693 3.838 -2.084 1.00 97.94 86 VAL A CA 1
ATOM 653 C C . VAL A 1 86 ? 4.933 2.358 -1.808 1.00 97.94 86 VAL A C 1
ATOM 655 O O . VAL A 1 86 ? 5.904 1.778 -2.284 1.00 97.94 86 VAL A O 1
ATOM 658 N N . TRP A 1 87 ? 4.052 1.737 -1.033 1.00 98.44 87 TRP A N 1
ATOM 659 C CA . TRP A 1 87 ? 4.045 0.295 -0.801 1.00 98.44 87 TRP A CA 1
ATOM 660 C C . TRP A 1 87 ? 3.087 -0.365 -1.785 1.00 98.44 87 TRP A C 1
ATOM 662 O O . TRP A 1 87 ? 1.897 -0.070 -1.730 1.00 98.44 87 TRP A O 1
ATOM 672 N N . GLY A 1 88 ? 3.583 -1.228 -2.669 1.00 98.50 88 GLY A N 1
ATOM 673 C CA . GLY A 1 88 ? 2.772 -2.047 -3.571 1.00 98.50 88 GLY A CA 1
ATOM 674 C C . GLY A 1 88 ? 2.624 -3.465 -3.031 1.00 98.50 88 GLY A C 1
ATOM 675 O O . GLY A 1 88 ? 3.608 -4.195 -2.946 1.00 98.50 88 GLY A O 1
ATOM 676 N N . VAL A 1 89 ? 1.404 -3.842 -2.659 1.00 98.69 89 VAL A N 1
ATOM 677 C CA . VAL A 1 89 ? 1.044 -5.199 -2.235 1.00 98.69 89 VAL A CA 1
ATOM 678 C C . VAL A 1 89 ? 0.517 -5.951 -3.458 1.00 98.69 89 VAL A C 1
ATOM 680 O O . VAL A 1 89 ? -0.472 -5.487 -4.034 1.00 98.69 89 VAL A O 1
ATOM 683 N N . PRO A 1 90 ? 1.148 -7.061 -3.876 1.00 98.56 90 PRO A N 1
ATOM 684 C CA . PRO A 1 90 ? 0.701 -7.830 -5.033 1.00 98.56 90 PRO A CA 1
ATOM 685 C C . PRO A 1 90 ? -0.724 -8.384 -4.896 1.00 98.56 90 PRO A C 1
ATOM 687 O O . PRO A 1 90 ? -1.229 -8.642 -3.802 1.00 98.56 90 PRO A O 1
ATOM 690 N N . GLU A 1 91 ? -1.368 -8.612 -6.037 1.00 98.56 91 GLU A N 1
ATOM 691 C CA . GLU A 1 91 ? -2.582 -9.425 -6.105 1.00 98.56 91 GLU A CA 1
ATOM 692 C C . GLU A 1 91 ? -2.346 -10.830 -5.530 1.00 98.56 91 GLU A C 1
ATOM 694 O O . GLU A 1 91 ? -1.274 -11.416 -5.679 1.00 98.56 91 GLU A O 1
ATOM 699 N N . GLY A 1 92 ? -3.357 -11.376 -4.858 1.00 98.50 92 GLY A N 1
ATOM 700 C CA . GLY A 1 92 ? -3.317 -12.707 -4.261 1.00 98.50 92 GLY A CA 1
ATOM 701 C C . GLY A 1 92 ? -2.578 -12.785 -2.924 1.00 98.50 92 GLY A C 1
ATOM 702 O O . GLY A 1 92 ? -2.636 -13.829 -2.277 1.00 98.50 92 GLY A O 1
ATOM 703 N N . THR A 1 93 ? -1.933 -11.708 -2.457 1.00 98.75 93 THR A N 1
ATOM 704 C CA . THR A 1 93 ? -1.300 -11.678 -1.131 1.00 98.75 93 THR A CA 1
ATOM 705 C C . THR A 1 93 ? -2.324 -11.999 -0.043 1.00 98.75 93 THR A C 1
ATOM 707 O O . THR A 1 93 ? -3.298 -11.265 0.137 1.00 98.75 93 THR A O 1
ATOM 710 N N . ALA A 1 94 ? -2.094 -13.088 0.691 1.00 98.56 94 ALA A N 1
ATOM 711 C CA . ALA A 1 94 ? -2.919 -13.486 1.825 1.00 98.56 94 ALA A CA 1
ATOM 712 C C . ALA A 1 94 ? -2.744 -12.514 3.000 1.00 98.56 94 ALA A C 1
ATOM 714 O O . ALA A 1 94 ? -1.640 -12.043 3.279 1.00 98.56 94 ALA A O 1
ATOM 715 N N . LEU A 1 95 ? -3.839 -12.227 3.700 1.00 98.62 95 LEU A N 1
ATOM 716 C CA . LEU A 1 95 ? -3.821 -11.421 4.915 1.00 98.62 95 LEU A CA 1
ATOM 717 C C . LEU A 1 95 ? -3.704 -12.336 6.139 1.00 98.62 95 LEU A C 1
ATOM 719 O O . LEU A 1 95 ? -4.269 -13.431 6.127 1.00 98.62 95 LEU A O 1
ATOM 723 N N . PRO A 1 96 ? -3.010 -11.907 7.207 1.00 98.31 96 PRO A N 1
ATOM 724 C CA . PRO A 1 96 ? -3.102 -12.600 8.486 1.00 98.31 96 PRO A CA 1
ATOM 725 C C . PRO A 1 96 ? -4.537 -12.517 9.024 1.00 98.31 96 PRO A C 1
ATOM 727 O O . PRO A 1 96 ? -5.221 -11.522 8.795 1.00 98.31 96 PRO A O 1
ATOM 730 N N . ASP A 1 97 ? -4.962 -13.503 9.820 1.00 98.31 97 ASP A N 1
ATOM 731 C CA . ASP A 1 97 ? -6.314 -13.557 10.414 1.00 98.31 97 ASP A CA 1
ATOM 732 C C . ASP A 1 97 ? -6.650 -12.344 11.303 1.00 98.31 97 ASP A C 1
ATOM 734 O O . ASP A 1 97 ? -7.808 -12.096 11.634 1.00 98.31 97 ASP A O 1
ATOM 738 N N . THR A 1 98 ? -5.636 -11.574 11.700 1.00 98.56 98 THR A N 1
ATOM 739 C CA . THR A 1 98 ? -5.763 -10.338 12.479 1.00 98.56 98 THR A CA 1
ATOM 740 C C . THR A 1 98 ? -6.151 -9.124 11.630 1.00 98.56 98 THR A C 1
ATOM 742 O O . THR A 1 98 ? -6.555 -8.103 12.196 1.00 98.56 98 THR A O 1
ATOM 745 N N . LEU A 1 99 ? -6.075 -9.216 10.298 1.00 98.69 99 LEU A N 1
ATOM 746 C CA . LEU A 1 99 ? -6.373 -8.145 9.349 1.00 98.69 99 LEU A CA 1
ATOM 747 C C . LEU A 1 99 ? -7.452 -8.560 8.343 1.00 98.69 99 LEU A C 1
ATOM 749 O O . LEU A 1 99 ? -7.599 -9.719 7.972 1.00 98.69 99 LEU A O 1
ATOM 753 N N . ILE A 1 100 ? -8.204 -7.575 7.866 1.00 98.44 100 ILE A N 1
ATOM 754 C CA . ILE A 1 100 ? -9.203 -7.739 6.813 1.00 98.44 100 ILE A CA 1
ATOM 755 C C . ILE A 1 100 ? -9.101 -6.577 5.837 1.00 98.44 100 ILE A C 1
ATOM 757 O O . ILE A 1 100 ? -8.950 -5.421 6.237 1.00 98.44 100 ILE A O 1
ATOM 761 N N . LEU A 1 101 ? -9.183 -6.876 4.546 1.00 98.50 101 LEU A N 1
ATOM 762 C CA . LEU A 1 101 ? -9.219 -5.853 3.515 1.00 98.50 101 LEU A CA 1
ATOM 763 C C . LEU A 1 101 ? -10.671 -5.547 3.168 1.00 98.50 101 LEU A C 1
ATOM 765 O O . LEU A 1 101 ? -11.450 -6.435 2.823 1.00 98.50 101 LEU A O 1
ATOM 769 N N . VAL A 1 102 ? -11.024 -4.272 3.246 1.00 97.81 102 VAL A N 1
ATOM 770 C CA . VAL A 1 102 ? -12.361 -3.771 2.950 1.00 97.81 102 VAL A CA 1
ATOM 771 C C . VAL A 1 102 ? -12.312 -2.956 1.674 1.00 97.81 102 VAL A C 1
ATOM 773 O O . VAL A 1 102 ? -11.534 -2.011 1.578 1.00 97.81 102 VAL A O 1
ATOM 776 N N . HIS A 1 103 ? -13.166 -3.287 0.710 1.00 96.75 103 HIS A N 1
ATOM 777 C CA . HIS A 1 103 ? -13.464 -2.398 -0.409 1.00 96.75 103 HIS A CA 1
ATOM 778 C C . HIS A 1 103 ? -14.585 -1.469 0.033 1.00 96.75 103 HIS A C 1
ATOM 780 O O . HIS A 1 103 ? -15.715 -1.910 0.237 1.00 96.75 103 HIS A O 1
ATOM 786 N N . GLU A 1 104 ? -14.256 -0.202 0.266 1.00 92.69 104 GLU A N 1
ATOM 787 C CA . GLU A 1 104 ? -15.211 0.762 0.803 1.00 92.69 104 GLU A CA 1
ATOM 788 C C . GLU A 1 104 ? -16.073 1.337 -0.311 1.00 92.69 104 GLU A C 1
ATOM 790 O O . GLU A 1 104 ? -17.221 0.963 -0.443 1.00 92.69 104 GLU A O 1
ATOM 795 N N . HIS A 1 105 ? -15.536 2.221 -1.142 1.00 90.69 105 HIS A N 1
ATOM 796 C CA . HIS A 1 105 ? -16.262 2.836 -2.249 1.00 90.69 105 HIS A CA 1
ATOM 797 C C . HIS A 1 105 ? -15.305 3.096 -3.405 1.00 90.69 105 HIS A C 1
ATOM 799 O O . HIS A 1 105 ? -14.100 3.182 -3.187 1.00 90.69 105 HIS A O 1
ATOM 805 N N . THR A 1 106 ? -15.834 3.283 -4.616 1.00 93.19 106 THR A N 1
ATOM 806 C CA . THR A 1 106 ? -15.027 3.575 -5.815 1.00 93.19 106 THR A CA 1
ATOM 807 C C . THR A 1 106 ? -13.851 2.593 -5.953 1.00 93.19 106 THR A C 1
ATOM 809 O O . THR A 1 106 ? -14.061 1.388 -6.020 1.00 93.19 106 THR A O 1
ATOM 812 N N . ASP A 1 107 ? -12.624 3.092 -5.960 1.00 95.00 107 ASP A N 1
ATOM 813 C CA . ASP A 1 107 ? -11.331 2.411 -5.976 1.00 95.00 107 ASP A CA 1
ATOM 814 C C . ASP A 1 107 ? -10.653 2.380 -4.587 1.00 95.00 107 ASP A C 1
ATOM 816 O O . ASP A 1 107 ? -9.480 2.036 -4.468 1.00 95.00 107 ASP A O 1
ATOM 820 N N . HIS A 1 108 ? -11.350 2.789 -3.526 1.00 96.56 108 HIS A N 1
ATOM 821 C CA . HIS A 1 108 ? -10.786 2.902 -2.187 1.00 96.56 108 HIS A CA 1
ATOM 822 C C . HIS A 1 108 ? -10.897 1.591 -1.410 1.00 96.56 108 HIS A C 1
ATOM 824 O O . HIS A 1 108 ? -11.992 1.125 -1.080 1.00 96.56 108 HIS A O 1
ATOM 830 N N . TYR A 1 109 ? -9.739 1.040 -1.064 1.00 98.00 109 TYR A N 1
ATOM 831 C CA . TYR A 1 109 ? -9.604 -0.087 -0.161 1.00 98.00 109 TYR A CA 1
ATOM 832 C C . TYR A 1 109 ? -9.040 0.379 1.181 1.00 98.00 109 TYR A C 1
ATOM 834 O O . TYR A 1 109 ? -8.344 1.390 1.280 1.00 98.00 109 TYR A O 1
ATOM 842 N N . SER A 1 110 ? -9.325 -0.374 2.235 1.00 97.81 110 SER A N 1
ATOM 843 C CA . SER A 1 110 ? -8.813 -0.113 3.572 1.00 97.81 110 SER A CA 1
ATOM 844 C C . SER A 1 110 ? -8.400 -1.424 4.228 1.00 97.81 110 SER A C 1
ATOM 846 O O . SER A 1 110 ? -9.209 -2.346 4.321 1.00 97.81 110 SER A O 1
ATOM 848 N N . LEU A 1 111 ? -7.146 -1.514 4.671 1.00 98.38 111 LEU A N 1
ATOM 849 C CA . LEU A 1 111 ? -6.661 -2.635 5.473 1.00 98.38 111 LEU A CA 1
ATOM 850 C C . LEU A 1 111 ? -6.948 -2.348 6.951 1.00 98.38 111 LEU A C 1
ATOM 852 O O . LEU A 1 111 ? -6.428 -1.384 7.520 1.00 98.38 111 LEU A O 1
ATOM 856 N N . GLN A 1 112 ? -7.823 -3.153 7.543 1.00 98.25 112 GLN A N 1
ATOM 857 C CA . GLN A 1 112 ? -8.470 -2.911 8.833 1.00 98.25 112 GLN A CA 1
ATOM 858 C C . GLN A 1 112 ? -8.199 -4.058 9.810 1.00 98.25 112 GLN A C 1
ATOM 860 O O . GLN A 1 112 ? -7.869 -5.161 9.373 1.00 98.25 112 GLN A O 1
ATOM 865 N N . PRO A 1 113 ? -8.370 -3.848 11.126 1.00 98.44 113 PRO A N 1
ATOM 866 C CA . PRO A 1 113 ? -8.335 -4.953 12.073 1.00 98.44 113 PRO A CA 1
ATOM 867 C C . PRO A 1 113 ? -9.518 -5.907 11.852 1.00 98.44 113 PRO A C 1
ATOM 869 O O . PRO A 1 113 ? -10.667 -5.474 11.736 1.00 98.44 113 PRO A O 1
ATOM 872 N N . ALA A 1 114 ? -9.242 -7.211 11.856 1.00 98.19 114 ALA A N 1
ATOM 873 C CA . ALA A 1 114 ? -10.249 -8.275 11.899 1.00 98.19 114 ALA A CA 1
ATOM 874 C C . ALA A 1 114 ? -10.592 -8.708 13.337 1.00 98.19 114 ALA A C 1
ATOM 876 O O . ALA A 1 114 ? -11.558 -9.428 13.558 1.00 98.19 114 ALA A O 1
ATOM 877 N N . GLN A 1 115 ? -9.843 -8.223 14.328 1.00 98.00 115 GLN A N 1
ATOM 878 C CA . GLN A 1 115 ? -10.097 -8.429 15.752 1.00 98.00 115 GLN A CA 1
ATOM 879 C C . GLN A 1 115 ? -9.852 -7.137 16.534 1.00 98.00 115 GLN A C 1
ATOM 881 O O . GLN A 1 115 ? -9.130 -6.256 16.075 1.00 98.00 115 GLN A O 1
ATOM 886 N N . GLN A 1 116 ? -10.431 -7.013 17.726 1.00 98.00 116 GLN A N 1
ATOM 887 C CA . GLN A 1 116 ? -10.182 -5.852 18.580 1.00 98.00 116 GLN A CA 1
ATOM 888 C C . GLN A 1 116 ? -8.698 -5.772 18.968 1.00 98.00 116 GLN A C 1
ATOM 890 O O . GLN A 1 116 ? -8.132 -6.745 19.459 1.00 98.00 116 GLN A O 1
ATOM 895 N N . MET A 1 117 ? -8.083 -4.603 18.793 1.00 98.44 117 MET A N 1
ATOM 896 C CA . MET A 1 117 ? -6.686 -4.360 19.174 1.00 98.44 117 MET A CA 1
ATOM 897 C C . MET A 1 117 ? -6.433 -2.879 19.455 1.00 98.44 117 MET A C 1
ATOM 899 O O . MET A 1 117 ? -7.237 -2.028 19.075 1.00 98.44 117 MET A O 1
ATOM 903 N N . SER A 1 118 ? -5.326 -2.541 20.121 1.00 97.94 118 SER A N 1
ATOM 904 C CA . SER A 1 118 ? -4.975 -1.133 20.320 1.00 97.94 118 SER A CA 1
ATOM 905 C C . SER A 1 118 ? -4.535 -0.476 19.006 1.00 97.94 118 SER A C 1
ATOM 907 O O . SER A 1 118 ? -4.064 -1.144 18.085 1.00 97.94 118 SER A O 1
ATOM 909 N N . VAL A 1 119 ? -4.619 0.856 18.917 1.00 96.75 119 VAL A N 1
ATOM 910 C CA . VAL A 1 119 ? -4.088 1.602 17.754 1.00 96.75 119 VAL A CA 1
ATOM 911 C C . VAL A 1 119 ? -2.588 1.336 17.558 1.00 96.75 119 VAL A C 1
ATOM 913 O O . VAL A 1 119 ? -2.096 1.289 16.430 1.00 96.75 119 VAL A O 1
ATOM 916 N N . LYS A 1 120 ? -1.845 1.150 18.657 1.00 97.31 120 LYS A N 1
ATOM 917 C CA . LYS A 1 120 ? -0.414 0.830 18.624 1.00 97.31 120 LYS A CA 1
ATOM 918 C C . LYS A 1 120 ? -0.171 -0.541 17.992 1.00 97.31 120 LYS A C 1
ATOM 920 O O . LYS A 1 120 ? 0.694 -0.642 17.126 1.00 97.31 120 LYS A O 1
ATOM 925 N N . ASP A 1 121 ? -0.937 -1.548 18.397 1.00 98.50 121 ASP A N 1
ATOM 926 C CA . ASP A 1 121 ? -0.796 -2.909 17.875 1.00 98.50 121 ASP A CA 1
ATOM 927 C C . ASP A 1 121 ? -1.204 -2.964 16.403 1.00 98.50 121 ASP A C 1
ATOM 929 O O . ASP A 1 121 ? -0.468 -3.518 15.595 1.00 98.50 121 ASP A O 1
ATOM 933 N N . LEU A 1 122 ? -2.284 -2.273 16.020 1.00 98.44 122 LEU A N 1
ATOM 934 C CA . LEU A 1 122 ? -2.688 -2.154 14.617 1.00 98.44 122 LEU A CA 1
ATOM 935 C C . LEU A 1 122 ? -1.592 -1.509 13.754 1.00 98.44 122 LEU A C 1
ATOM 937 O O . LEU A 1 122 ? -1.289 -1.993 12.667 1.00 98.44 122 LEU A O 1
ATOM 941 N N . ASN A 1 123 ? -0.955 -0.437 14.233 1.00 98.25 123 ASN A N 1
ATOM 942 C CA . ASN A 1 123 ? 0.173 0.182 13.528 1.00 98.25 123 ASN A CA 1
ATOM 943 C C . ASN A 1 123 ? 1.358 -0.780 13.361 1.00 98.25 123 ASN A C 1
ATOM 945 O O . ASN A 1 123 ? 2.004 -0.782 12.309 1.00 98.25 123 ASN A O 1
ATOM 949 N N . GLN A 1 124 ? 1.652 -1.580 14.388 1.00 98.56 124 GLN A N 1
ATOM 950 C CA . GLN A 1 124 ? 2.731 -2.562 14.345 1.00 98.56 124 GLN A CA 1
ATOM 951 C C . GLN A 1 124 ? 2.408 -3.704 13.374 1.00 98.56 124 GLN A C 1
ATOM 953 O O . GLN A 1 124 ? 3.249 -4.020 12.535 1.00 98.56 124 GLN A O 1
ATOM 958 N N . GLU A 1 125 ? 1.196 -4.256 13.428 1.00 98.56 125 GLU A N 1
ATOM 959 C CA . GLU A 1 125 ? 0.716 -5.297 12.512 1.00 98.56 125 GLU A CA 1
ATOM 960 C C . GLU A 1 125 ? 0.761 -4.837 11.057 1.00 98.56 125 GLU A C 1
ATOM 962 O O . GLU A 1 125 ? 1.347 -5.505 10.209 1.00 98.56 125 GLU A O 1
ATOM 967 N N . LEU A 1 126 ? 0.247 -3.639 10.766 1.00 98.62 126 LEU A N 1
ATOM 968 C CA . LEU A 1 126 ? 0.315 -3.072 9.420 1.00 98.62 126 LEU A CA 1
ATOM 969 C C . LEU A 1 126 ? 1.765 -2.891 8.967 1.00 98.62 126 LEU A C 1
ATOM 971 O O . LEU A 1 126 ? 2.109 -3.262 7.849 1.00 98.62 126 LEU A O 1
ATOM 975 N N . THR A 1 127 ? 2.631 -2.355 9.831 1.00 98.62 127 THR A N 1
ATOM 976 C CA . THR A 1 127 ? 4.057 -2.190 9.508 1.00 98.62 127 THR A CA 1
ATOM 977 C C . THR A 1 127 ? 4.709 -3.529 9.167 1.00 98.62 127 THR A C 1
ATOM 979 O O . THR A 1 127 ? 5.412 -3.616 8.164 1.00 98.62 127 THR A O 1
ATOM 982 N N . ASN A 1 128 ? 4.440 -4.575 9.951 1.00 98.56 128 ASN A N 1
ATOM 983 C CA . ASN A 1 128 ? 4.967 -5.917 9.711 1.00 98.56 128 ASN A CA 1
ATOM 984 C C . ASN A 1 128 ? 4.424 -6.513 8.406 1.00 98.56 128 ASN A C 1
ATOM 986 O O . ASN A 1 128 ? 5.191 -7.073 7.620 1.00 98.56 128 ASN A O 1
ATOM 990 N N . PHE A 1 129 ? 3.121 -6.357 8.156 1.00 98.62 129 PHE A N 1
ATOM 991 C CA . PHE A 1 129 ? 2.468 -6.831 6.942 1.00 98.62 129 PHE A CA 1
ATOM 992 C C . PHE A 1 129 ? 3.097 -6.211 5.691 1.00 98.62 129 PHE A C 1
ATOM 994 O O . PHE A 1 129 ? 3.533 -6.951 4.810 1.00 98.62 129 PHE A O 1
ATOM 1001 N N . PHE A 1 130 ? 3.208 -4.879 5.629 1.00 98.50 130 PHE A N 1
ATOM 1002 C CA . PHE A 1 130 ? 3.812 -4.197 4.480 1.00 98.50 130 PHE A CA 1
ATOM 1003 C C . PHE A 1 130 ? 5.293 -4.543 4.325 1.00 98.50 130 PHE A C 1
ATOM 1005 O O . PHE A 1 130 ? 5.728 -4.841 3.219 1.00 98.50 130 PHE A O 1
ATOM 1012 N N . ALA A 1 131 ? 6.059 -4.570 5.418 1.00 97.81 131 ALA A N 1
ATOM 1013 C CA . ALA A 1 131 ? 7.478 -4.914 5.358 1.00 97.81 131 ALA A CA 1
ATOM 1014 C C . ALA A 1 131 ? 7.732 -6.330 4.813 1.00 97.81 131 ALA A C 1
ATOM 1016 O O . ALA A 1 131 ? 8.761 -6.553 4.185 1.00 97.81 131 ALA A O 1
ATOM 1017 N N . SER A 1 132 ? 6.807 -7.267 5.047 1.00 97.94 132 SER A N 1
ATOM 1018 C CA . SER A 1 132 ? 6.977 -8.675 4.664 1.00 97.94 132 SER A CA 1
ATOM 1019 C C . SER A 1 132 ? 6.356 -9.026 3.311 1.00 97.94 132 SER A C 1
ATOM 1021 O O . SER A 1 132 ? 6.793 -9.982 2.679 1.00 97.94 132 SER A O 1
ATOM 1023 N N . ASN A 1 133 ? 5.324 -8.294 2.878 1.00 98.31 133 ASN A N 1
ATOM 1024 C CA . ASN A 1 133 ? 4.496 -8.689 1.731 1.00 98.31 133 ASN A CA 1
ATOM 1025 C C . ASN A 1 133 ? 4.424 -7.648 0.609 1.00 98.31 133 ASN A C 1
ATOM 1027 O O 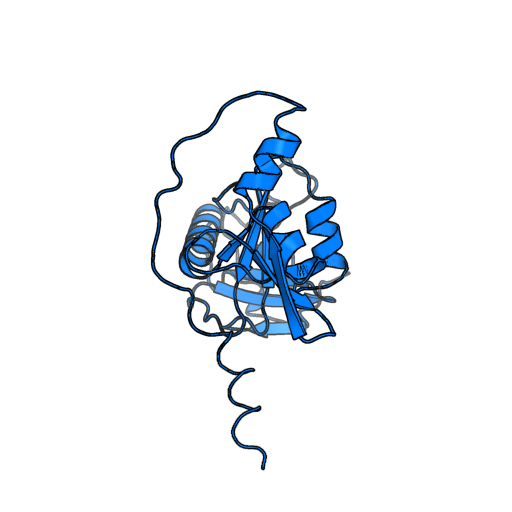. ASN A 1 133 ? 3.785 -7.905 -0.408 1.00 98.31 133 ASN A O 1
ATOM 1031 N N . ALA A 1 134 ? 5.023 -6.469 0.783 1.00 98.06 134 ALA A N 1
ATOM 1032 C CA . ALA A 1 134 ? 4.935 -5.391 -0.193 1.00 98.06 134 ALA A CA 1
ATOM 1033 C C . ALA A 1 134 ? 6.303 -5.020 -0.763 1.00 98.06 134 ALA A C 1
ATOM 1035 O O . ALA A 1 134 ? 7.319 -5.018 -0.069 1.00 98.06 134 ALA A O 1
ATOM 1036 N N . THR A 1 135 ? 6.309 -4.607 -2.026 1.00 97.56 135 THR A N 1
ATOM 1037 C CA . THR A 1 135 ? 7.452 -3.912 -2.612 1.00 97.56 135 THR A CA 1
ATOM 1038 C C . THR A 1 135 ? 7.379 -2.434 -2.248 1.00 97.56 135 THR A C 1
ATOM 1040 O O . THR A 1 135 ? 6.324 -1.803 -2.326 1.00 97.56 135 THR A O 1
ATOM 1043 N N . ARG A 1 136 ? 8.512 -1.870 -1.835 1.00 97.06 136 ARG A N 1
ATOM 1044 C CA . ARG A 1 136 ? 8.643 -0.453 -1.500 1.00 97.06 136 ARG A CA 1
ATOM 1045 C C . ARG A 1 136 ? 9.243 0.305 -2.678 1.00 97.06 136 ARG A C 1
ATOM 1047 O O . ARG A 1 136 ? 10.315 -0.062 -3.147 1.00 97.06 136 ARG A O 1
ATOM 1054 N N . TYR A 1 137 ? 8.599 1.396 -3.070 1.00 96.44 137 TYR A N 1
ATOM 1055 C CA . TYR A 1 137 ? 9.049 2.290 -4.133 1.00 96.44 137 TYR A CA 1
ATOM 1056 C C . TYR A 1 137 ? 9.240 3.710 -3.595 1.00 96.44 137 TYR A C 1
ATOM 1058 O O . TYR A 1 137 ? 8.440 4.180 -2.778 1.00 96.44 137 TYR A O 1
ATOM 1066 N N . THR A 1 138 ? 10.257 4.421 -4.087 1.00 95.25 138 THR A N 1
ATOM 1067 C CA . THR A 1 138 ? 10.234 5.892 -4.074 1.00 95.25 138 THR A CA 1
ATOM 1068 C C . THR A 1 138 ? 9.203 6.403 -5.081 1.00 95.25 138 THR A C 1
ATOM 1070 O O . THR A 1 138 ? 8.710 5.646 -5.925 1.00 95.25 138 THR A O 1
ATOM 1073 N N . ARG A 1 139 ? 8.885 7.701 -5.027 1.00 94.75 139 ARG A N 1
ATOM 1074 C CA . ARG A 1 139 ? 7.998 8.342 -6.010 1.00 94.75 139 ARG A CA 1
ATOM 1075 C C . ARG A 1 139 ? 8.497 8.128 -7.437 1.00 94.75 139 ARG A C 1
ATOM 1077 O O . ARG A 1 139 ? 7.729 7.732 -8.304 1.00 94.75 139 ARG A O 1
ATOM 1084 N N . GLU A 1 140 ? 9.785 8.355 -7.661 1.00 93.62 140 GLU A N 1
ATOM 1085 C CA . GLU A 1 140 ? 10.428 8.293 -8.973 1.00 93.62 140 GLU A CA 1
ATOM 1086 C C . GLU A 1 140 ? 10.426 6.864 -9.509 1.00 93.62 140 GLU A C 1
ATOM 1088 O O . GLU A 1 140 ? 10.097 6.647 -10.671 1.00 93.62 140 GLU A O 1
ATOM 1093 N N . GLN A 1 141 ? 10.743 5.882 -8.656 1.00 94.94 141 GLN A N 1
ATOM 1094 C CA . GLN A 1 141 ? 10.671 4.467 -9.024 1.00 94.94 141 GLN A CA 1
ATOM 1095 C C . GLN A 1 141 ? 9.244 4.071 -9.404 1.00 94.94 141 GLN A C 1
ATOM 1097 O O . GLN A 1 141 ? 9.040 3.411 -10.419 1.00 94.94 141 GLN A O 1
ATOM 1102 N N . TRP A 1 142 ? 8.257 4.493 -8.608 1.00 96.69 142 TRP A N 1
ATOM 1103 C CA . TRP A 1 142 ? 6.860 4.170 -8.869 1.00 96.69 142 TRP A CA 1
ATOM 1104 C C . TRP A 1 142 ? 6.375 4.784 -10.187 1.00 96.69 142 TRP A C 1
ATOM 1106 O O . TRP A 1 142 ? 5.833 4.055 -11.014 1.00 96.69 142 TRP A O 1
ATOM 1116 N N . CYS A 1 143 ? 6.609 6.082 -10.426 1.00 95.75 143 CYS A N 1
ATOM 1117 C CA . CYS A 1 143 ? 6.212 6.734 -11.681 1.00 95.75 143 CYS A CA 1
ATOM 1118 C C . CYS A 1 143 ? 6.895 6.073 -12.884 1.00 95.75 143 CYS A C 1
ATOM 1120 O O . CYS A 1 143 ? 6.245 5.755 -13.877 1.00 95.75 143 CYS A O 1
ATOM 1122 N N . ARG A 1 144 ? 8.188 5.762 -12.771 1.00 94.00 144 ARG A N 1
ATOM 1123 C CA . ARG A 1 144 ? 8.917 5.092 -13.848 1.00 94.00 144 ARG A CA 1
ATOM 1124 C C . ARG A 1 144 ? 8.292 3.742 -14.212 1.00 94.00 144 ARG A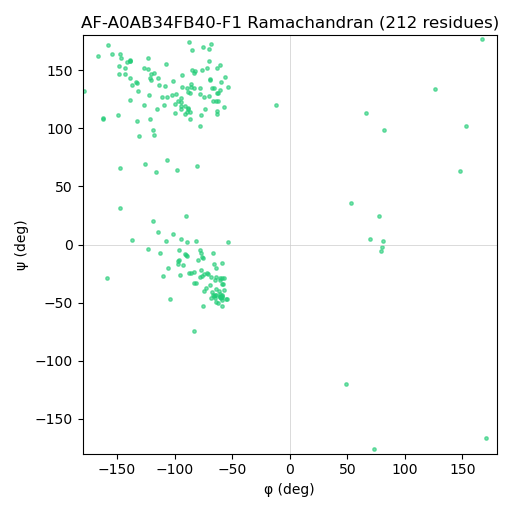 C 1
ATOM 1126 O O . ARG A 1 144 ? 8.106 3.440 -15.384 1.00 94.00 144 ARG A O 1
ATOM 1133 N N . ILE A 1 145 ? 7.925 2.937 -13.221 1.00 95.69 145 ILE A N 1
ATOM 1134 C CA . ILE A 1 145 ? 7.365 1.606 -13.479 1.00 95.69 145 ILE A CA 1
ATOM 1135 C C . ILE A 1 145 ? 5.915 1.694 -13.963 1.00 95.69 145 ILE A C 1
ATOM 1137 O O . ILE A 1 145 ? 5.563 1.138 -15.000 1.00 95.69 145 ILE A O 1
ATOM 1141 N N . PHE A 1 146 ? 5.065 2.389 -13.210 1.00 95.81 146 PHE A N 1
ATOM 1142 C CA . PHE A 1 146 ? 3.613 2.281 -13.354 1.00 95.81 146 PHE A CA 1
ATOM 1143 C C . PHE A 1 146 ? 2.979 3.377 -14.211 1.00 95.81 146 PHE A C 1
ATOM 1145 O O . PHE A 1 146 ? 1.839 3.215 -14.642 1.00 95.81 146 PHE A O 1
ATOM 1152 N N . GLU A 1 147 ? 3.685 4.479 -14.464 1.00 93.12 147 GLU A N 1
ATOM 1153 C CA . GLU A 1 147 ? 3.218 5.546 -15.355 1.00 93.12 147 GLU A CA 1
ATOM 1154 C C . GLU A 1 147 ? 3.935 5.502 -16.708 1.00 93.12 147 GLU A C 1
ATOM 1156 O O . GLU A 1 147 ? 3.293 5.561 -17.752 1.00 93.12 147 GLU A O 1
ATOM 1161 N N . GLU A 1 148 ? 5.260 5.369 -16.701 1.00 93.50 148 GLU A N 1
ATOM 1162 C CA . GLU A 1 148 ? 6.075 5.406 -17.922 1.00 93.50 148 GLU A CA 1
ATOM 1163 C C . GLU A 1 148 ? 6.269 4.025 -18.585 1.00 93.50 148 GLU A C 1
ATOM 1165 O O . GLU A 1 148 ? 6.776 3.943 -19.709 1.00 93.50 148 GLU A O 1
ATOM 1170 N N . GLY A 1 149 ? 5.871 2.943 -17.903 1.00 93.31 149 GLY A N 1
ATOM 1171 C CA . GLY A 1 149 ? 5.887 1.576 -18.434 1.00 93.31 149 GLY A CA 1
ATOM 1172 C C . GLY A 1 149 ? 7.264 0.908 -18.448 1.00 93.31 149 GLY A C 1
ATOM 1173 O O . GLY A 1 149 ? 7.510 0.021 -19.266 1.00 93.31 149 GLY A O 1
ATOM 1174 N N . TRP A 1 150 ? 8.184 1.330 -17.580 1.00 95.75 150 TRP A N 1
ATOM 1175 C CA . TRP A 1 150 ? 9.492 0.692 -17.468 1.00 95.75 150 TRP A CA 1
ATOM 1176 C C . TRP A 1 150 ? 9.462 -0.558 -16.587 1.00 95.75 150 TRP A C 1
ATOM 1178 O O . TRP A 1 150 ? 8.752 -0.635 -15.588 1.00 95.75 150 TRP A O 1
ATOM 1188 N N . THR A 1 151 ? 10.327 -1.517 -16.900 1.00 94.19 151 THR A N 1
ATOM 1189 C CA . THR A 1 151 ? 10.545 -2.726 -16.102 1.00 94.19 151 THR A CA 1
ATOM 1190 C C . THR A 1 151 ? 11.884 -2.627 -15.372 1.00 94.19 151 THR A C 1
ATOM 1192 O O . THR A 1 151 ? 12.895 -2.363 -16.026 1.00 94.19 151 THR A O 1
ATOM 1195 N N . PRO A 1 152 ? 11.939 -2.818 -14.041 1.00 92.56 152 PRO A N 1
ATOM 1196 C CA . PRO A 1 152 ? 13.206 -2.838 -13.321 1.00 92.56 152 PRO A CA 1
ATOM 1197 C C . PRO A 1 152 ? 14.021 -4.073 -13.721 1.00 92.56 152 PRO A C 1
ATOM 1199 O O . PRO A 1 152 ? 13.499 -5.189 -13.783 1.00 92.56 152 PRO A O 1
ATOM 1202 N N . HIS A 1 153 ? 15.307 -3.878 -13.987 1.00 91.62 153 HIS A N 1
ATOM 1203 C CA . HIS A 1 153 ? 16.245 -4.964 -14.222 1.00 91.62 153 HIS A CA 1
ATOM 1204 C C . HIS A 1 153 ? 16.644 -5.603 -12.877 1.00 91.62 153 HIS A C 1
ATOM 1206 O O . HIS A 1 153 ? 16.930 -4.872 -11.924 1.00 91.62 153 HIS A O 1
ATOM 1212 N N . PRO A 1 154 ? 16.675 -6.944 -12.766 1.00 85.50 154 PRO A N 1
ATOM 1213 C CA . PRO A 1 154 ? 16.869 -7.624 -11.483 1.00 85.50 154 PRO A CA 1
ATOM 1214 C C . PRO A 1 154 ? 18.246 -7.380 -10.850 1.00 85.50 154 PRO A C 1
ATOM 1216 O O . PRO A 1 154 ? 18.346 -7.347 -9.626 1.00 85.50 154 PRO A O 1
ATOM 1219 N N . ASP A 1 155 ? 19.286 -7.178 -11.665 1.00 86.31 155 ASP A N 1
ATOM 1220 C CA . ASP A 1 155 ? 20.668 -7.317 -11.178 1.00 86.31 155 ASP A CA 1
ATOM 1221 C C . ASP A 1 155 ? 21.427 -6.002 -10.967 1.00 86.31 155 ASP A C 1
ATOM 1223 O O . ASP A 1 155 ? 22.443 -5.984 -10.277 1.00 86.31 155 ASP A O 1
ATOM 1227 N N . ASN A 1 156 ? 20.996 -4.898 -11.580 1.00 83.12 156 ASN A N 1
ATOM 1228 C CA . ASN A 1 156 ? 21.844 -3.702 -11.693 1.00 83.12 156 ASN A CA 1
ATOM 1229 C C . ASN A 1 156 ? 21.123 -2.373 -11.418 1.00 83.12 156 ASN A C 1
ATOM 1231 O O . ASN A 1 156 ? 21.735 -1.317 -11.544 1.00 83.12 156 ASN A O 1
ATOM 1235 N N . GLY A 1 157 ? 19.843 -2.408 -11.029 1.00 82.81 157 GLY A N 1
ATOM 1236 C CA . GLY A 1 157 ? 19.060 -1.202 -10.731 1.00 82.81 157 GLY A CA 1
ATOM 1237 C C . GLY A 1 157 ? 18.723 -0.335 -11.951 1.00 82.81 157 GLY A C 1
ATOM 1238 O O . GLY A 1 157 ? 18.125 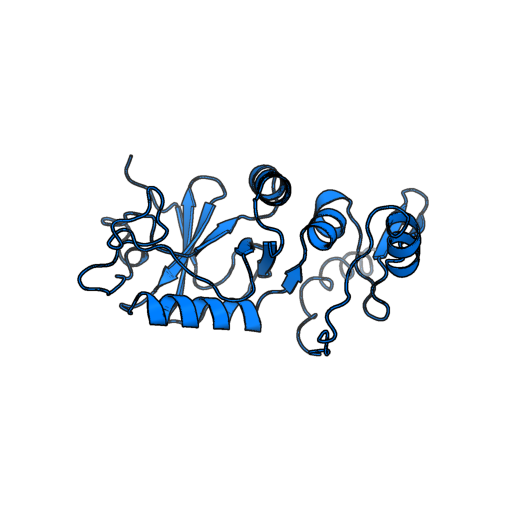0.734 -11.793 1.00 82.81 157 GLY A O 1
ATOM 1239 N N . ASP A 1 158 ? 19.077 -0.788 -13.155 1.00 91.44 158 ASP A N 1
ATOM 1240 C CA . ASP A 1 158 ? 18.635 -0.179 -14.401 1.00 91.44 158 ASP A CA 1
ATOM 1241 C C . ASP A 1 158 ? 17.172 -0.544 -14.677 1.00 91.44 158 ASP A C 1
ATOM 1243 O O . ASP A 1 158 ? 16.560 -1.387 -14.018 1.00 91.44 158 ASP A O 1
ATOM 1247 N N . TYR A 1 159 ? 16.597 0.111 -15.675 1.00 93.62 159 TYR A N 1
ATOM 1248 C CA . TYR A 1 159 ? 15.255 -0.154 -16.157 1.00 93.62 159 TYR A CA 1
ATOM 1249 C C . TYR A 1 159 ? 15.306 -0.387 -17.657 1.00 93.62 159 TYR A C 1
ATOM 1251 O O . TYR A 1 159 ? 16.159 0.165 -18.351 1.00 93.62 159 TYR A O 1
ATOM 1259 N N . TYR A 1 160 ? 14.367 -1.169 -18.167 1.00 93.50 160 TYR A N 1
ATOM 1260 C CA . TYR A 1 160 ? 14.227 -1.389 -19.595 1.00 93.50 160 TYR A CA 1
ATOM 1261 C C . TYR A 1 160 ? 12.764 -1.381 -20.018 1.00 93.50 160 TYR A C 1
ATOM 1263 O O . TYR A 1 160 ? 11.863 -1.610 -19.210 1.00 93.50 160 TYR A O 1
ATOM 1271 N N . ARG A 1 161 ? 12.519 -1.121 -21.298 1.00 95.12 161 ARG A N 1
ATOM 1272 C CA . ARG A 1 161 ? 11.212 -1.331 -21.927 1.00 95.12 161 ARG A CA 1
ATOM 1273 C C . ARG A 1 161 ? 11.388 -1.704 -23.390 1.00 95.12 161 ARG A C 1
ATOM 1275 O O . ARG A 1 161 ? 12.383 -1.337 -24.015 1.00 95.12 161 ARG A O 1
ATOM 1282 N N . TYR A 1 162 ? 10.415 -2.424 -23.929 1.00 92.88 162 TYR A N 1
ATOM 1283 C CA . TYR A 1 162 ? 10.373 -2.747 -25.350 1.00 92.88 162 TYR A CA 1
ATOM 1284 C C . TYR A 1 162 ? 9.707 -1.611 -26.120 1.00 92.88 162 TYR A C 1
ATOM 1286 O O . TYR A 1 162 ? 8.675 -1.085 -25.700 1.00 92.88 162 TYR A O 1
ATOM 1294 N N . ARG A 1 163 ? 10.304 -1.235 -27.247 1.00 93.12 163 ARG A N 1
ATOM 1295 C CA . ARG A 1 163 ? 9.713 -0.321 -28.224 1.00 93.12 163 ARG A CA 1
ATOM 1296 C C . ARG A 1 163 ? 8.799 -1.086 -29.181 1.00 93.12 163 ARG A C 1
ATOM 1298 O O . ARG A 1 163 ? 8.836 -2.313 -29.250 1.00 93.12 163 ARG A O 1
ATOM 1305 N N . GLU A 1 164 ? 8.000 -0.350 -29.950 1.00 93.31 164 GLU A N 1
ATOM 1306 C CA . GLU A 1 164 ? 7.091 -0.924 -30.956 1.00 93.31 164 GLU A CA 1
ATOM 1307 C C . GLU A 1 164 ? 7.827 -1.724 -32.044 1.00 93.31 164 GLU A C 1
ATOM 1309 O O . GLU A 1 164 ? 7.281 -2.684 -32.578 1.00 93.31 164 GLU A O 1
ATOM 1314 N N . ASP A 1 165 ? 9.082 -1.371 -32.335 1.00 94.81 165 ASP A N 1
ATOM 1315 C CA . ASP A 1 165 ? 9.951 -2.079 -33.284 1.00 94.81 165 ASP A CA 1
ATOM 1316 C C . ASP A 1 165 ? 10.629 -3.332 -32.691 1.00 94.81 165 ASP A C 1
ATOM 1318 O O . ASP A 1 165 ? 11.433 -3.981 -33.360 1.00 94.81 165 ASP A O 1
ATOM 1322 N N . GLY A 1 166 ? 10.326 -3.672 -31.433 1.00 93.69 166 GLY A N 1
ATOM 1323 C CA . GLY A 1 166 ? 10.904 -4.802 -30.708 1.00 93.69 166 GLY A CA 1
ATOM 1324 C C . GLY A 1 166 ? 12.294 -4.542 -30.120 1.00 93.69 166 GLY A C 1
ATOM 1325 O O . GLY A 1 166 ? 12.833 -5.414 -29.435 1.00 93.69 166 GLY A O 1
ATOM 1326 N N . SER A 1 167 ? 12.885 -3.363 -30.340 1.00 93.94 167 SER A N 1
ATOM 1327 C CA . SER A 1 167 ? 14.155 -2.993 -29.713 1.00 93.94 167 SER A CA 1
ATOM 1328 C C . SER A 1 167 ? 13.983 -2.702 -28.219 1.00 93.94 167 SER A C 1
ATOM 1330 O O . SER A 1 167 ? 12.912 -2.304 -27.753 1.00 93.94 167 SER A O 1
ATOM 1332 N N . VAL A 1 168 ? 15.053 -2.917 -27.448 1.00 94.81 168 VAL A N 1
ATOM 1333 C CA . VAL A 1 168 ? 15.068 -2.657 -26.004 1.00 94.81 168 VAL A CA 1
ATOM 1334 C C . VAL A 1 168 ? 15.683 -1.291 -25.745 1.00 94.81 168 VAL A C 1
ATOM 1336 O O . VAL A 1 168 ? 16.826 -1.024 -26.118 1.00 94.81 168 VAL A O 1
ATOM 1339 N N . GLU A 1 169 ? 14.926 -0.437 -25.072 1.00 94.06 169 GLU A N 1
ATOM 1340 C CA . GLU A 1 169 ? 15.413 0.819 -24.526 1.00 94.06 169 GLU A CA 1
ATOM 1341 C C . GLU A 1 169 ? 15.849 0.613 -23.077 1.00 94.06 169 GLU A C 1
ATOM 1343 O O . GLU A 1 169 ? 15.128 -0.010 -22.299 1.00 94.06 169 GLU A O 1
ATOM 1348 N N . TRP A 1 170 ? 17.011 1.160 -22.716 1.00 93.06 170 TRP A N 1
ATOM 1349 C CA . TRP A 1 170 ? 17.590 1.058 -21.379 1.00 93.06 170 TRP A CA 1
ATOM 1350 C C . TRP A 1 170 ? 17.646 2.425 -20.702 1.00 93.06 170 TRP A C 1
ATOM 1352 O O . TRP A 1 170 ? 17.950 3.435 -21.335 1.00 93.06 170 TRP A O 1
ATOM 1362 N N . TYR A 1 171 ? 17.407 2.438 -19.396 1.00 88.44 171 TYR A N 1
ATOM 1363 C CA . TYR A 1 171 ? 17.563 3.595 -18.531 1.00 88.44 171 TYR A CA 1
ATOM 1364 C C . TYR A 1 171 ? 18.455 3.225 -17.351 1.00 88.44 171 TYR A C 1
ATOM 1366 O O . TYR A 1 171 ? 18.092 2.358 -16.554 1.00 88.44 171 TYR A O 1
ATOM 1374 N N . SER A 1 172 ? 19.585 3.920 -17.196 1.00 85.62 172 SER A N 1
ATOM 1375 C CA . SER A 1 172 ? 20.474 3.721 -16.051 1.00 85.62 172 SER A CA 1
ATOM 1376 C C . SER A 1 172 ? 20.337 4.817 -14.999 1.00 85.62 172 SER A C 1
ATOM 1378 O O . SER A 1 172 ? 20.462 6.010 -15.291 1.00 85.62 172 SER A O 1
ATOM 1380 N N . GLN A 1 173 ? 20.140 4.422 -13.736 1.00 73.88 173 GLN A N 1
ATOM 1381 C CA . GLN A 1 173 ? 20.082 5.368 -12.611 1.00 73.88 173 GLN A CA 1
ATOM 1382 C C . GLN A 1 173 ? 21.407 6.117 -12.388 1.00 73.88 173 GLN A C 1
ATOM 1384 O O . GLN A 1 173 ? 21.405 7.265 -11.927 1.00 73.88 173 GLN A O 1
ATOM 1389 N N . ILE A 1 174 ? 22.537 5.504 -12.748 1.00 68.44 174 ILE A N 1
ATOM 1390 C CA . ILE A 1 174 ? 23.877 6.078 -12.554 1.00 68.44 174 ILE A CA 1
ATOM 1391 C C . ILE A 1 174 ? 24.099 7.280 -13.492 1.00 68.44 174 ILE A C 1
ATOM 1393 O O . ILE A 1 174 ? 24.711 8.279 -13.111 1.00 68.44 174 ILE A O 1
ATOM 1397 N N . GLN A 1 175 ? 23.546 7.231 -14.706 1.00 58.59 175 GLN A N 1
ATOM 1398 C CA . GLN A 1 175 ? 23.654 8.319 -15.689 1.00 58.59 175 GLN A CA 1
ATOM 1399 C C . GLN A 1 175 ? 22.693 9.484 -15.397 1.00 58.59 175 GLN A C 1
ATOM 1401 O O . GLN A 1 175 ? 22.972 10.645 -15.706 1.00 58.59 175 GLN A O 1
ATOM 1406 N N . ALA A 1 176 ? 21.560 9.197 -14.757 1.00 57.94 176 ALA A N 1
ATOM 1407 C CA . ALA A 1 176 ? 20.573 10.212 -14.410 1.00 57.94 176 ALA A CA 1
ATOM 1408 C C . ALA A 1 176 ? 21.008 11.084 -13.225 1.00 57.94 176 ALA A C 1
ATOM 1410 O O . ALA A 1 176 ? 20.843 12.303 -13.257 1.00 57.94 176 ALA A O 1
ATOM 1411 N N . SER A 1 177 ? 21.619 10.471 -12.209 1.00 54.62 177 SER A N 1
ATOM 1412 C CA . SER A 1 177 ? 22.115 11.177 -11.022 1.00 54.62 177 SER A CA 1
ATOM 1413 C C . SER A 1 177 ? 23.315 12.085 -11.325 1.00 54.62 177 SER A C 1
ATOM 1415 O O . SER A 1 177 ? 23.472 13.127 -10.695 1.00 54.62 177 SER A O 1
ATOM 1417 N N . SER A 1 178 ? 24.114 11.761 -12.345 1.00 46.81 178 SER A N 1
ATOM 1418 C CA . SER A 1 178 ? 25.201 12.620 -12.840 1.00 46.81 178 SER A CA 1
ATOM 1419 C C . SER A 1 178 ? 24.701 13.828 -13.649 1.00 46.81 178 SER A C 1
ATOM 1421 O O . SER A 1 178 ? 25.358 14.867 -13.652 1.00 46.81 178 SER A O 1
ATOM 1423 N N . SER A 1 179 ? 23.510 13.739 -14.252 1.00 46.91 179 SER A N 1
ATOM 1424 C CA . SER A 1 179 ? 22.850 14.869 -14.928 1.00 46.91 179 SER A CA 1
ATOM 1425 C C . SER A 1 179 ? 22.114 15.792 -13.941 1.00 46.91 179 SER A C 1
ATOM 1427 O O . SER A 1 179 ? 22.086 17.005 -14.135 1.00 46.91 179 SER A O 1
ATOM 1429 N N . SER A 1 180 ? 21.561 15.250 -12.846 1.00 44.91 180 SER A N 1
ATOM 1430 C CA . SER A 1 180 ? 20.906 16.040 -11.790 1.00 44.91 180 SER A CA 1
ATOM 1431 C C . SER A 1 180 ? 21.883 16.630 -10.765 1.00 44.91 180 SER A C 1
ATOM 1433 O O . SER A 1 180 ? 21.578 17.651 -10.162 1.00 44.91 180 SER A O 1
ATOM 1435 N N . ALA A 1 181 ? 23.081 16.059 -10.591 1.00 40.12 181 ALA A N 1
ATOM 1436 C CA . ALA A 1 181 ? 24.105 16.575 -9.670 1.00 40.12 181 ALA A CA 1
ATOM 1437 C C . ALA A 1 181 ? 24.694 17.947 -10.068 1.00 40.12 181 ALA A C 1
ATOM 1439 O O . ALA A 1 181 ? 25.410 18.556 -9.273 1.00 40.12 181 ALA A O 1
ATOM 1440 N N . GLN A 1 182 ? 24.371 18.485 -11.251 1.00 42.12 182 GLN A N 1
ATOM 1441 C CA . GLN A 1 182 ? 24.650 19.891 -11.578 1.00 42.12 182 GLN A CA 1
ATOM 1442 C C . GLN A 1 182 ? 23.651 20.875 -10.938 1.00 42.12 182 GLN A C 1
ATOM 1444 O O . GLN A 1 182 ? 23.862 22.086 -11.001 1.00 42.12 182 GLN A O 1
ATOM 1449 N N . GLN A 1 183 ? 22.606 20.390 -10.260 1.00 44.00 183 GLN A N 1
ATOM 1450 C CA . GLN A 1 183 ? 21.692 21.204 -9.466 1.00 44.00 183 GLN A CA 1
ATOM 1451 C C . GLN A 1 183 ? 21.474 20.554 -8.091 1.00 44.00 183 GLN A C 1
ATOM 1453 O O . GLN A 1 183 ? 20.749 19.583 -7.957 1.00 44.00 183 GLN A O 1
ATOM 1458 N N . HIS A 1 184 ? 22.076 21.163 -7.066 1.00 38.19 184 HIS A N 1
ATOM 1459 C CA . HIS A 1 184 ? 21.955 20.845 -5.632 1.00 38.19 184 HIS A CA 1
ATOM 1460 C C . HIS A 1 184 ? 22.830 19.693 -5.124 1.00 38.19 184 HIS A C 1
ATOM 1462 O O . HIS A 1 184 ? 22.490 18.516 -5.176 1.00 38.19 184 HIS A O 1
ATOM 1468 N N . GLY A 1 185 ? 23.957 20.074 -4.520 1.00 40.34 185 GLY A N 1
ATOM 1469 C CA . GLY A 1 185 ? 24.680 19.206 -3.604 1.00 40.34 185 GLY A CA 1
ATOM 1470 C C . GLY A 1 185 ? 24.003 19.182 -2.235 1.00 40.34 185 GLY A C 1
ATOM 1471 O O . GLY A 1 185 ? 23.758 20.246 -1.666 1.00 40.34 185 GLY A O 1
ATOM 1472 N N . LYS A 1 186 ? 23.756 17.979 -1.704 1.00 37.19 186 LYS A N 1
ATOM 1473 C CA . LYS A 1 186 ? 24.192 17.541 -0.366 1.00 37.19 186 LYS A CA 1
ATOM 1474 C C . LYS A 1 186 ? 23.778 16.090 -0.070 1.00 37.19 186 LYS A C 1
ATOM 1476 O O . LYS A 1 186 ? 22.625 15.729 -0.240 1.00 37.19 186 LYS A O 1
ATOM 1481 N N . GLU A 1 187 ? 24.778 15.355 0.423 1.00 35.91 187 GLU A N 1
ATOM 1482 C CA . GLU A 1 187 ? 24.753 14.260 1.413 1.00 35.91 187 GLU A CA 1
ATOM 1483 C C . GLU A 1 187 ? 24.049 12.925 1.078 1.00 35.91 187 GLU A C 1
ATOM 1485 O O . GLU A 1 187 ? 22.835 12.829 0.958 1.00 35.91 187 GLU A O 1
ATOM 1490 N N . GLN A 1 188 ? 24.871 11.871 0.964 1.00 33.34 188 GLN A N 1
ATOM 1491 C CA . GLN A 1 188 ? 24.496 10.463 0.796 1.00 33.34 188 GLN A CA 1
ATOM 1492 C C . GLN A 1 188 ? 24.329 9.786 2.164 1.00 33.34 188 GLN A C 1
ATOM 1494 O O . GLN A 1 188 ? 25.201 9.917 3.022 1.00 33.34 188 GLN A O 1
ATOM 1499 N N . ASP A 1 189 ? 23.257 9.010 2.332 1.00 35.31 189 ASP A N 1
ATOM 1500 C CA . ASP A 1 189 ? 22.996 8.192 3.522 1.00 35.31 189 ASP A CA 1
ATOM 1501 C C . ASP A 1 189 ? 23.389 6.717 3.244 1.00 35.31 189 ASP A C 1
ATOM 1503 O O . ASP A 1 189 ? 22.875 6.121 2.289 1.00 35.31 189 ASP A O 1
ATOM 1507 N N . PRO A 1 190 ? 24.322 6.099 3.998 1.00 36.12 190 PRO A N 1
ATOM 1508 C CA . PRO A 1 190 ? 24.929 4.822 3.628 1.00 36.12 190 PRO A CA 1
ATOM 1509 C C . PRO A 1 190 ? 24.272 3.621 4.328 1.00 36.12 190 PRO A C 1
ATOM 1511 O O . PRO A 1 190 ? 24.939 2.931 5.087 1.00 36.12 190 PRO A O 1
ATOM 1514 N N . TRP A 1 191 ? 22.991 3.324 4.073 1.00 31.88 191 TRP A N 1
ATOM 1515 C CA . TRP A 1 191 ? 22.369 2.054 4.511 1.00 31.88 191 TRP A CA 1
ATOM 1516 C C . TRP A 1 191 ? 21.295 1.539 3.541 1.00 31.88 191 TRP A C 1
ATOM 1518 O O . TRP A 1 191 ? 20.116 1.421 3.877 1.00 31.88 191 TRP A O 1
ATOM 1528 N N . ALA A 1 192 ? 21.717 1.169 2.333 1.00 31.81 192 ALA A N 1
ATOM 1529 C CA . ALA A 1 192 ? 20.950 0.298 1.444 1.00 31.81 192 ALA A CA 1
ATOM 1530 C C . ALA A 1 192 ? 21.600 -1.093 1.413 1.00 31.81 192 ALA A C 1
ATOM 1532 O O . ALA A 1 192 ? 22.251 -1.471 0.442 1.00 31.81 192 ALA A O 1
ATOM 1533 N N . THR A 1 193 ? 21.456 -1.856 2.498 1.00 33.44 193 THR A N 1
ATOM 1534 C CA . THR A 1 193 ? 21.825 -3.275 2.501 1.00 33.44 193 THR A CA 1
ATOM 1535 C C . THR A 1 193 ? 20.619 -4.118 2.105 1.00 33.44 193 THR A C 1
ATOM 1537 O O . THR A 1 193 ? 19.608 -4.177 2.803 1.00 33.44 193 THR A O 1
ATOM 1540 N N . VAL A 1 194 ? 20.770 -4.718 0.929 1.00 36.34 194 VAL A N 1
ATOM 1541 C CA . VAL A 1 194 ? 20.145 -5.921 0.376 1.00 36.34 194 VAL A CA 1
ATOM 1542 C C . VAL A 1 194 ? 19.364 -6.766 1.395 1.00 36.34 194 VAL A C 1
ATOM 1544 O O . VAL A 1 194 ? 19.930 -7.322 2.333 1.00 36.34 194 VAL A O 1
ATOM 1547 N N . SER A 1 195 ? 18.068 -6.939 1.136 1.00 31.89 195 SER A N 1
ATOM 1548 C CA . SER A 1 195 ? 17.302 -8.102 1.583 1.00 31.89 195 SER A CA 1
ATOM 1549 C C . SER A 1 195 ? 16.813 -8.830 0.334 1.00 31.89 195 SER A C 1
ATOM 1551 O O . SER A 1 195 ? 15.806 -8.475 -0.274 1.00 31.89 195 SER A O 1
ATOM 1553 N N . GLU A 1 196 ? 17.592 -9.827 -0.084 1.00 38.59 196 GLU A N 1
ATOM 1554 C CA . GLU A 1 196 ? 17.134 -10.894 -0.965 1.00 38.59 196 GLU A CA 1
ATOM 1555 C C . GLU A 1 196 ? 16.034 -11.677 -0.242 1.00 38.59 196 GLU A C 1
ATOM 1557 O O . GLU A 1 196 ? 16.303 -12.309 0.781 1.00 38.59 196 GLU A O 1
ATOM 1562 N N . ARG A 1 197 ? 14.809 -11.617 -0.776 1.00 36.69 197 ARG A N 1
ATOM 1563 C CA . ARG A 1 197 ? 13.770 -12.669 -0.827 1.00 36.69 197 ARG A CA 1
ATOM 1564 C C . ARG A 1 197 ? 12.391 -12.016 -0.898 1.00 36.69 197 ARG A C 1
ATOM 1566 O O . ARG A 1 197 ? 11.870 -11.584 0.119 1.00 36.69 197 ARG A O 1
ATOM 1573 N N . ALA A 1 198 ? 11.839 -11.999 -2.115 1.00 34.16 198 ALA A N 1
ATOM 1574 C CA . ALA A 1 198 ? 10.412 -12.071 -2.484 1.00 34.16 198 ALA A CA 1
ATOM 1575 C C . ALA A 1 198 ? 10.142 -11.259 -3.766 1.00 34.16 198 ALA A C 1
ATOM 1577 O O . ALA A 1 198 ? 9.407 -10.278 -3.759 1.00 34.16 198 ALA A O 1
ATOM 1578 N N . ILE A 1 199 ? 10.740 -11.666 -4.891 1.00 38.94 199 ILE A N 1
ATOM 1579 C CA . ILE A 1 199 ? 10.287 -11.252 -6.231 1.00 38.94 199 ILE A CA 1
ATOM 1580 C C . ILE A 1 199 ? 10.050 -12.519 -7.049 1.00 38.94 199 ILE A C 1
ATOM 1582 O O . ILE A 1 199 ? 10.823 -12.844 -7.930 1.00 38.94 199 ILE A O 1
ATOM 1586 N N . TRP A 1 200 ? 9.016 -13.272 -6.684 1.00 38.09 200 TRP A N 1
ATOM 1587 C CA . TRP A 1 200 ? 8.389 -14.365 -7.443 1.00 38.09 200 TRP A CA 1
ATOM 1588 C C . TRP A 1 200 ? 7.021 -14.523 -6.755 1.00 38.09 200 TRP A C 1
ATOM 1590 O O . TRP A 1 200 ? 6.990 -14.816 -5.568 1.00 38.09 200 TRP A O 1
ATOM 1600 N N . VAL A 1 201 ? 5.866 -14.158 -7.315 1.00 37.50 201 VAL A N 1
ATOM 1601 C CA . VAL A 1 201 ? 5.173 -14.734 -8.472 1.00 37.50 201 VAL A CA 1
ATOM 1602 C C . VAL A 1 201 ? 4.163 -13.683 -8.964 1.00 37.50 201 VAL A C 1
ATOM 1604 O O . VAL A 1 201 ? 3.164 -13.442 -8.302 1.00 37.50 201 VAL A O 1
ATOM 1607 N N . ALA A 1 202 ? 4.417 -13.041 -10.104 1.00 37.12 202 ALA A N 1
ATOM 1608 C CA . ALA A 1 202 ? 3.391 -12.276 -10.839 1.00 37.12 202 ALA A CA 1
ATOM 1609 C C . ALA A 1 202 ? 3.765 -12.094 -12.321 1.00 37.12 202 ALA A C 1
ATOM 1611 O O . ALA A 1 202 ? 2.897 -12.075 -13.184 1.00 37.12 202 ALA A O 1
ATOM 1612 N N . GLY A 1 203 ? 5.064 -12.067 -12.648 1.00 33.69 203 GLY A N 1
ATOM 1613 C CA . GLY A 1 203 ? 5.542 -11.958 -14.034 1.00 33.69 203 GLY A CA 1
ATOM 1614 C C . GLY A 1 203 ? 5.462 -13.241 -14.874 1.00 33.69 203 GLY A C 1
ATOM 1615 O O . GLY A 1 203 ? 5.715 -13.191 -16.073 1.00 33.69 203 GLY A O 1
ATOM 1616 N N . ASN A 1 204 ? 5.111 -14.393 -14.286 1.00 36.44 204 ASN A N 1
ATOM 1617 C CA . ASN A 1 204 ? 5.251 -15.691 -14.961 1.00 36.44 204 ASN A CA 1
ATOM 1618 C C . ASN A 1 204 ? 3.985 -16.224 -15.652 1.00 36.44 204 ASN A C 1
ATOM 1620 O O . ASN A 1 204 ? 4.071 -17.237 -16.336 1.00 36.44 204 ASN A O 1
ATOM 1624 N N . LEU A 1 205 ? 2.833 -15.554 -15.537 1.00 37.94 205 LEU A N 1
ATOM 1625 C CA . LEU A 1 205 ? 1.601 -15.996 -16.216 1.00 37.94 205 LEU A CA 1
ATOM 1626 C C . LEU A 1 205 ? 1.340 -15.295 -17.556 1.00 37.94 205 LEU A C 1
ATOM 1628 O O . LEU A 1 205 ? 0.548 -15.794 -18.349 1.00 37.94 205 LEU A O 1
ATOM 1632 N N . PHE A 1 206 ? 2.048 -14.206 -17.873 1.00 39.06 206 PHE A N 1
ATOM 1633 C CA . PHE A 1 206 ? 1.901 -13.541 -19.174 1.00 39.06 206 PHE A CA 1
ATOM 1634 C C . PHE A 1 206 ? 2.822 -14.130 -20.263 1.00 39.06 206 PHE A C 1
ATOM 1636 O O . PHE A 1 206 ? 2.492 -14.104 -21.444 1.00 39.06 206 PHE A O 1
ATOM 1643 N N . CYS A 1 207 ? 3.942 -14.757 -19.882 1.00 39.88 207 CYS A N 1
ATOM 1644 C CA . CYS A 1 207 ? 4.914 -15.316 -20.833 1.00 39.88 207 CYS A CA 1
ATOM 1645 C C . CYS A 1 207 ? 4.658 -16.778 -21.246 1.00 39.88 207 CYS A C 1
ATOM 1647 O O . CYS A 1 207 ? 5.322 -17.262 -22.166 1.00 39.88 207 CYS A O 1
ATOM 1649 N N . GLN A 1 208 ? 3.721 -17.486 -20.602 1.00 36.69 208 GLN A N 1
ATOM 1650 C CA . GLN A 1 208 ? 3.416 -18.889 -20.927 1.00 36.69 208 GLN A CA 1
ATOM 1651 C C . GLN A 1 208 ? 2.268 -19.042 -21.944 1.00 36.69 208 GLN A C 1
ATOM 1653 O O . GLN A 1 208 ? 2.195 -20.059 -22.623 1.00 36.69 208 GLN A O 1
ATOM 1658 N N . TRP A 1 209 ? 1.438 -18.011 -22.152 1.00 39.16 209 TRP A N 1
ATOM 1659 C CA . TRP A 1 209 ? 0.358 -18.049 -23.152 1.00 39.16 209 TRP A CA 1
ATOM 1660 C C . TRP A 1 209 ? 0.848 -17.857 -24.604 1.00 39.16 209 TRP A C 1
ATOM 1662 O O . TRP A 1 209 ? 0.204 -18.318 -25.539 1.00 39.16 209 TRP A O 1
ATOM 1672 N N . LEU A 1 210 ? 2.023 -17.249 -24.815 1.00 43.03 210 LEU A N 1
ATOM 1673 C CA . LEU A 1 210 ? 2.579 -16.987 -26.155 1.00 43.03 210 LEU A CA 1
ATOM 1674 C C . LEU A 1 210 ? 3.451 -18.122 -26.735 1.00 43.03 210 LEU A C 1
ATOM 1676 O O . LEU A 1 210 ? 3.988 -17.961 -27.827 1.00 43.03 210 LEU A O 1
ATOM 1680 N N . ARG A 1 211 ? 3.617 -19.260 -26.041 1.00 44.88 211 ARG A N 1
ATOM 1681 C CA . ARG A 1 211 ? 4.475 -20.375 -26.511 1.00 44.88 211 ARG A CA 1
ATOM 1682 C C . ARG A 1 211 ? 3.753 -21.670 -26.880 1.00 44.88 211 ARG A C 1
ATOM 1684 O O . ARG A 1 211 ? 4.397 -22.548 -27.438 1.00 44.88 211 ARG A O 1
ATOM 1691 N N . GLU A 1 212 ? 2.451 -21.790 -26.631 1.00 45.34 212 GLU A N 1
ATOM 1692 C CA . GLU A 1 212 ? 1.688 -23.025 -26.909 1.00 45.34 212 GLU A CA 1
ATOM 1693 C C . GLU A 1 212 ? 0.548 -22.818 -27.926 1.00 45.34 212 GLU A C 1
ATOM 1695 O O . GLU A 1 212 ? -0.384 -23.613 -28.003 1.00 45.34 212 GLU A O 1
ATOM 1700 N N . GLY A 1 213 ? 0.617 -21.752 -28.730 1.00 47.75 213 GLY A N 1
ATOM 1701 C CA . GLY A 1 213 ? -0.405 -21.396 -29.716 1.00 47.75 213 GLY A CA 1
ATOM 1702 C C . GLY A 1 213 ? 0.072 -21.433 -31.167 1.00 47.75 213 GLY A C 1
ATOM 1703 O O . GLY A 1 213 ? 0.034 -20.393 -31.815 1.00 47.75 213 GLY A O 1
ATOM 1704 N N . THR A 1 214 ? 0.488 -22.605 -31.659 1.00 44.75 214 THR A N 1
ATOM 1705 C CA . THR A 1 214 ? 0.410 -23.038 -33.075 1.00 44.75 214 THR A CA 1
ATOM 1706 C C . THR A 1 214 ? 0.440 -24.553 -33.145 1.00 44.75 214 THR A C 1
ATOM 1708 O O . THR A 1 214 ? 1.406 -25.118 -32.583 1.00 44.75 214 THR A O 1
#

Organism: NCBI:txid1247861

InterPro domains:
  IPR041018 Tse2 ADP-ribosyltransferase toxin [PF18648] (15-142)

Sequence (214 aa):
MSSRMLGRFSHCPTTLFRLNNGTKIKLRDLAAKARSSYDVQSENGLVLPKALNPLTYSGPNGASMRPLGETQTNLVKSFKGDDMLVWGVPEGTALPDTLILVHEHTDHYSLQPAQQMSVKDLNQELTNFFASNATRYTREQWCRIFEEGWTPHPDNGDYYRYREDGSVEWYSQIQASSSSAQQHGKEQDPWATVSERAIWVAGNLFCQWLREGT

Radius of gyration: 19.77 Å; Cα contacts (8 Å, |Δi|>4): 337; chains: 1; bounding box: 50×44×58 Å